Protein AF-A0A7S1RVT2-F1 (afdb_monomer_lite)

Radius of gyration: 52.18 Å; chains: 1; bounding box: 114×46×144 Å

Foldseek 3Di:
DVVVVVVVVVVVVVVVVVVVVVCCVVCVVVCCVPVVPPPPPVDPPPDPVSVVLVVVLVVLCVVCVVVVPPVSNVLSVVSVVLSVVCVVPVDDSVVVSVVSVVVVVVVVVVVVVVVVVVVVVCVVVVVVVVVVVVVVVVVVVVVVVVVVVVVVVVVVVVVVVVVVVVVVVVVVVVVVVVVVVVVVVVVVVVVVVVVVVVVVVVVVVD

Sequence (206 aa):
DFEAETKSRSEELKALATAKKVISENTAGAEKLAYGLNQVSLMQLSTGTDLANFEAVRYVRDLARKHGSKSLAQLAARMASVTRSGLRVGEDPFGKVKGLIADMIERLESEADADASHKGFCDKELAETNTKKDDKTAEIEKLATKIDQLSARSAQLKAEVAALQKALSELAKAQAEMDKMRQQEKADFTKAKADTEQGLEGVKMA

Organism: Alexandrium catenella (NCBI:txid2925)

Structure (mmCIF, N/CA/C/O backbone):
data_AF-A0A7S1RVT2-F1
#
_entry.id   AF-A0A7S1RVT2-F1
#
loop_
_atom_site.group_PDB
_atom_site.id
_atom_site.type_symbol
_atom_site.label_atom_id
_atom_site.label_alt_id
_atom_site.label_comp_id
_atom_site.label_asym_id
_atom_site.label_entity_id
_atom_site.label_seq_id
_atom_site.pdbx_PDB_ins_code
_atom_site.Cartn_x
_atom_site.Cartn_y
_atom_site.Cartn_z
_atom_site.occupancy
_atom_site.B_iso_or_equiv
_atom_site.auth_seq_id
_atom_site.auth_comp_id
_atom_site.auth_asym_id
_atom_site.auth_atom_id
_atom_site.pdbx_PDB_model_num
ATOM 1 N N . ASP A 1 1 ? 8.774 21.489 -2.306 1.00 59.34 1 ASP A N 1
ATOM 2 C CA . ASP A 1 1 ? 9.877 20.968 -3.143 1.00 59.34 1 ASP A CA 1
ATOM 3 C C . ASP A 1 1 ? 9.465 20.519 -4.542 1.00 59.34 1 ASP A C 1
ATOM 5 O O . ASP A 1 1 ? 10.013 21.062 -5.488 1.00 59.34 1 ASP A O 1
ATOM 9 N N . PHE A 1 2 ? 8.455 19.660 -4.736 1.00 62.34 2 PHE A N 1
ATOM 10 C CA . PHE A 1 2 ? 7.998 19.265 -6.089 1.00 62.34 2 PHE A CA 1
ATOM 11 C C . PHE A 1 2 ? 7.514 20.442 -6.964 1.00 62.34 2 PHE A C 1
ATOM 13 O O . PHE A 1 2 ? 7.800 20.516 -8.155 1.00 62.34 2 PHE A O 1
ATOM 20 N N . GLU A 1 3 ? 6.815 21.406 -6.368 1.00 68.94 3 GLU A N 1
ATOM 21 C CA . GLU A 1 3 ? 6.270 22.556 -7.099 1.00 68.94 3 GLU A CA 1
ATOM 22 C C . GLU A 1 3 ? 7.371 23.512 -7.603 1.00 68.94 3 GLU A C 1
ATOM 24 O O . GLU A 1 3 ? 7.299 24.014 -8.724 1.00 68.94 3 GLU A O 1
ATOM 29 N N . ALA A 1 4 ? 8.454 23.679 -6.836 1.00 70.06 4 ALA A N 1
ATOM 30 C CA . ALA A 1 4 ? 9.622 24.462 -7.247 1.00 70.06 4 ALA A CA 1
ATOM 31 C C . ALA A 1 4 ? 10.411 23.772 -8.379 1.00 70.06 4 ALA A C 1
ATOM 33 O O . ALA A 1 4 ? 10.780 24.424 -9.356 1.00 70.06 4 ALA A O 1
ATOM 34 N N . GLU A 1 5 ? 10.580 22.449 -8.299 1.00 68.31 5 GLU A N 1
ATOM 35 C CA . GLU A 1 5 ? 11.190 21.607 -9.342 1.00 68.31 5 GLU A CA 1
ATOM 36 C C . GLU A 1 5 ? 10.410 21.668 -10.668 1.00 68.31 5 GLU A C 1
ATOM 38 O O . GLU A 1 5 ? 10.985 21.887 -11.737 1.00 68.31 5 GLU A O 1
ATOM 43 N N . THR A 1 6 ? 9.076 21.560 -10.621 1.00 74.69 6 THR A N 1
ATOM 44 C CA . THR A 1 6 ? 8.242 21.650 -11.837 1.00 74.69 6 THR A CA 1
ATOM 45 C C . THR A 1 6 ? 8.310 23.027 -12.495 1.00 74.69 6 THR A C 1
ATOM 47 O O . THR A 1 6 ? 8.322 23.124 -13.726 1.00 74.69 6 THR A O 1
ATOM 50 N N . LYS A 1 7 ? 8.412 24.092 -11.691 1.00 79.94 7 LYS A N 1
ATOM 51 C CA . LYS A 1 7 ? 8.543 25.459 -12.188 1.00 79.94 7 LYS A CA 1
ATOM 52 C C . LYS A 1 7 ? 9.906 25.690 -12.842 1.00 79.94 7 LYS A C 1
ATOM 54 O O . LYS A 1 7 ? 9.927 26.139 -13.988 1.00 79.94 7 LYS A O 1
ATOM 59 N N . SER A 1 8 ? 10.997 25.282 -12.188 1.00 79.75 8 SER A N 1
ATOM 60 C CA . SER A 1 8 ? 12.359 25.349 -12.743 1.00 79.75 8 SER A CA 1
ATOM 61 C C . SER A 1 8 ? 12.454 24.611 -14.081 1.00 79.75 8 SER A C 1
ATOM 63 O O . SER A 1 8 ? 12.843 25.184 -15.097 1.00 79.75 8 SER A O 1
ATOM 65 N N . ARG A 1 9 ? 11.935 23.378 -14.146 1.00 79.50 9 ARG A N 1
ATOM 66 C CA . ARG A 1 9 ? 11.904 22.584 -15.383 1.00 79.50 9 ARG A CA 1
ATOM 67 C C . ARG A 1 9 ? 11.099 23.252 -16.502 1.00 79.50 9 ARG A C 1
ATOM 69 O O . ARG A 1 9 ? 11.462 23.156 -17.674 1.00 79.50 9 ARG A O 1
ATOM 76 N N . SER A 1 10 ? 10.000 23.931 -16.171 1.00 81.06 10 SER A N 1
ATOM 77 C CA . SER A 1 10 ? 9.199 24.660 -17.164 1.00 81.06 10 SER A CA 1
ATOM 78 C C . SER A 1 10 ? 9.933 25.880 -17.733 1.00 81.06 10 SER A C 1
ATOM 80 O O . SER A 1 10 ? 9.779 26.205 -18.912 1.00 81.06 10 SER A O 1
ATOM 82 N N . GLU A 1 11 ? 10.742 26.542 -16.908 1.00 86.19 11 GLU A N 1
ATOM 83 C CA . GLU A 1 11 ? 11.554 27.696 -17.288 1.00 86.19 11 GLU A CA 1
ATOM 84 C C . GLU A 1 11 ? 12.768 27.255 -18.122 1.00 86.19 11 GLU A C 1
ATOM 86 O O . GLU A 1 11 ? 13.033 27.845 -19.172 1.00 86.19 11 GLU A O 1
ATOM 91 N N . GLU A 1 12 ? 13.408 26.139 -17.765 1.00 82.94 12 GLU A N 1
ATOM 92 C CA . GLU A 1 12 ? 14.473 25.512 -18.559 1.00 82.94 12 GLU A CA 1
ATOM 93 C C . GLU A 1 12 ? 13.989 25.077 -19.947 1.00 82.94 12 GLU A C 1
ATOM 95 O O . GLU A 1 12 ? 14.636 25.362 -20.956 1.00 82.94 12 GLU A O 1
ATOM 100 N N . LEU A 1 13 ? 12.815 24.445 -20.041 1.00 83.19 13 LEU A N 1
ATOM 101 C CA . LEU A 1 13 ? 12.249 24.041 -21.331 1.00 83.19 13 LEU A CA 1
ATOM 102 C C . LEU A 1 13 ? 11.934 25.244 -22.229 1.00 83.19 13 LEU A C 1
ATOM 104 O O . LEU A 1 13 ? 12.119 25.165 -23.446 1.00 83.19 13 LEU A O 1
ATOM 108 N N . LYS A 1 14 ? 11.505 26.372 -21.650 1.00 87.00 14 LYS A N 1
ATOM 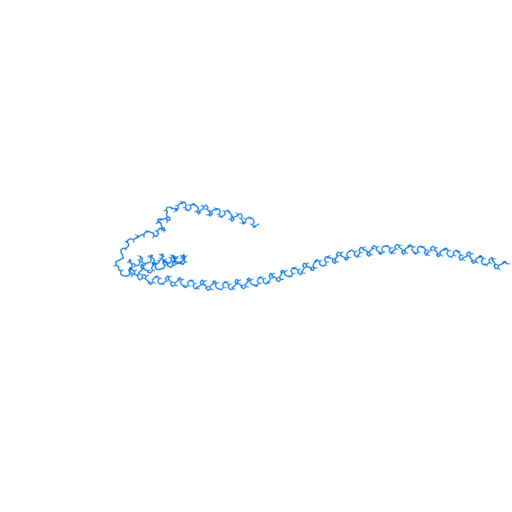109 C CA . LYS A 1 14 ? 11.302 27.623 -22.397 1.00 87.00 14 LYS A CA 1
ATOM 110 C C . LYS A 1 14 ? 12.624 28.200 -22.896 1.00 87.00 14 LYS A C 1
ATOM 112 O O . LYS A 1 14 ? 12.685 28.601 -24.056 1.00 87.00 14 LYS A O 1
ATOM 117 N N . ALA A 1 15 ? 13.667 28.197 -22.067 1.00 84.38 15 ALA A N 1
ATOM 118 C CA . ALA A 1 15 ? 15.002 28.656 -22.452 1.00 84.38 15 ALA A CA 1
ATOM 119 C C . ALA A 1 15 ? 15.622 27.784 -23.561 1.00 84.38 15 ALA A C 1
ATOM 121 O O . ALA A 1 15 ? 16.214 28.294 -24.512 1.00 84.38 15 ALA A O 1
ATOM 122 N N . LEU A 1 16 ? 15.430 26.465 -23.499 1.00 80.06 16 LEU A N 1
ATOM 123 C CA . LEU A 1 16 ? 15.859 25.546 -24.555 1.00 80.06 16 LEU A CA 1
ATOM 124 C C . LEU A 1 16 ? 15.065 25.749 -25.851 1.00 80.06 16 LEU A C 1
ATOM 126 O O . LEU A 1 16 ? 15.633 25.672 -26.942 1.00 80.06 16 LEU A O 1
ATOM 130 N N . ALA A 1 17 ? 13.765 26.043 -25.757 1.00 84.38 17 ALA A N 1
ATOM 131 C CA . ALA A 1 17 ? 12.935 26.335 -26.922 1.00 84.38 17 ALA A CA 1
ATOM 132 C C . ALA A 1 17 ? 13.355 27.639 -27.620 1.00 84.38 17 ALA A C 1
ATOM 134 O O . ALA A 1 17 ? 13.443 27.669 -28.850 1.00 84.38 17 ALA A O 1
ATOM 135 N N . THR A 1 18 ? 13.665 28.698 -26.864 1.00 84.38 18 THR A N 1
ATOM 136 C CA . THR A 1 18 ? 14.187 29.950 -27.432 1.00 84.38 18 THR A CA 1
ATOM 137 C C . THR A 1 18 ? 15.583 29.766 -28.009 1.00 84.38 18 THR A C 1
ATOM 139 O O . THR A 1 18 ? 15.816 30.210 -29.130 1.00 84.38 18 THR A O 1
ATOM 142 N N . ALA A 1 19 ? 16.481 29.042 -27.337 1.00 78.75 19 ALA A N 1
ATOM 143 C CA . ALA A 1 19 ? 17.801 28.722 -27.881 1.00 78.75 19 ALA A CA 1
ATOM 144 C C . ALA A 1 19 ? 17.704 27.928 -29.194 1.00 78.75 19 ALA A C 1
ATOM 146 O O . ALA A 1 19 ? 18.365 28.265 -30.175 1.00 78.75 19 ALA A O 1
ATOM 147 N N . LYS A 1 20 ? 16.821 26.922 -29.262 1.00 73.12 20 LYS A N 1
ATOM 148 C CA . LYS A 1 20 ? 16.568 26.150 -30.487 1.00 73.12 20 LYS A CA 1
ATOM 149 C C . LYS A 1 20 ? 16.009 27.023 -31.608 1.00 73.12 20 LYS A C 1
ATOM 151 O O . LYS A 1 20 ? 16.422 26.863 -32.753 1.00 73.12 20 LYS A O 1
ATOM 156 N N . LYS A 1 21 ? 15.095 27.944 -31.290 1.00 81.62 21 LYS A N 1
ATOM 157 C CA . LYS A 1 21 ? 14.532 28.893 -32.257 1.00 81.62 21 LYS A CA 1
ATOM 158 C C . LYS A 1 21 ? 15.608 29.836 -32.800 1.00 81.62 21 LYS A C 1
ATOM 160 O O . LYS A 1 21 ? 15.749 29.936 -34.010 1.00 81.62 21 LYS A O 1
ATOM 165 N N . VAL A 1 22 ? 16.415 30.435 -31.924 1.00 79.12 22 VAL A N 1
ATOM 166 C CA . VAL A 1 22 ? 17.519 31.330 -32.305 1.00 79.12 22 VAL A CA 1
ATOM 167 C C . VAL A 1 22 ? 18.561 30.594 -33.143 1.00 79.12 22 VAL A C 1
ATOM 169 O O . VAL A 1 22 ? 19.016 31.133 -34.148 1.00 79.12 22 VAL A O 1
ATOM 172 N N . ILE A 1 23 ? 18.922 29.360 -32.782 1.00 71.94 23 ILE A N 1
ATOM 173 C CA . ILE A 1 23 ? 19.833 28.546 -33.594 1.00 71.94 23 ILE A CA 1
ATOM 174 C C . ILE A 1 23 ? 19.196 28.271 -34.956 1.00 71.94 23 ILE A C 1
ATOM 176 O O . ILE A 1 23 ? 19.811 28.589 -35.961 1.00 71.94 23 ILE A O 1
ATOM 180 N N . SER A 1 24 ? 17.953 27.786 -35.005 1.00 71.19 24 SER A N 1
ATOM 181 C CA . SER A 1 24 ? 17.262 27.470 -36.261 1.00 71.19 24 SER A CA 1
ATOM 182 C C . SER A 1 24 ? 17.090 28.682 -37.182 1.00 71.19 24 SER A C 1
ATOM 184 O O . SER A 1 24 ? 17.217 28.535 -38.393 1.00 71.19 24 SER A O 1
ATOM 186 N N . GLU A 1 25 ? 16.800 29.866 -36.642 1.00 74.94 25 GLU A N 1
ATOM 187 C CA . GLU A 1 25 ? 16.656 31.105 -37.418 1.00 74.94 25 GLU A CA 1
ATOM 188 C C . GLU A 1 25 ? 18.012 31.600 -37.944 1.00 74.94 25 GLU A C 1
ATOM 190 O O . GLU A 1 25 ? 18.095 32.048 -39.086 1.00 74.94 25 GLU A O 1
ATOM 195 N N . ASN A 1 26 ? 19.090 31.440 -37.168 1.00 69.25 26 ASN A N 1
ATOM 196 C CA . ASN A 1 26 ? 20.443 31.819 -37.585 1.00 69.25 26 ASN A CA 1
ATOM 197 C C . ASN A 1 26 ? 21.142 30.765 -38.469 1.00 69.25 26 ASN A C 1
ATOM 199 O O . ASN A 1 26 ? 22.077 31.104 -39.193 1.00 69.25 26 ASN A O 1
ATOM 203 N N . THR A 1 27 ? 20.706 29.499 -38.457 1.00 62.75 27 THR A N 1
ATOM 204 C CA . THR A 1 27 ? 21.302 28.405 -39.251 1.00 62.75 27 THR A CA 1
ATOM 205 C C . THR A 1 27 ? 20.468 27.969 -40.457 1.00 62.75 27 THR A C 1
ATOM 207 O O . THR A 1 27 ? 20.961 27.169 -41.255 1.00 62.75 27 THR A O 1
ATOM 210 N N . ALA A 1 28 ? 19.264 28.518 -40.673 1.00 55.44 28 ALA A N 1
ATOM 211 C CA . ALA A 1 28 ? 18.372 28.151 -41.784 1.00 55.44 28 ALA A CA 1
ATOM 212 C C . ALA A 1 28 ? 19.006 28.294 -43.187 1.00 55.44 28 ALA A C 1
ATOM 214 O O . ALA A 1 28 ? 18.626 27.583 -44.119 1.00 55.44 28 ALA A O 1
ATOM 215 N N . GLY A 1 29 ? 20.003 29.172 -43.349 1.00 55.19 29 GL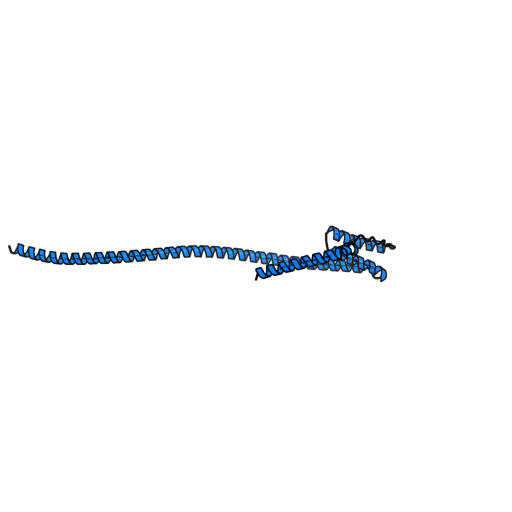Y A N 1
ATOM 216 C CA . GLY A 1 29 ? 20.801 29.279 -44.578 1.00 55.19 29 GLY A CA 1
ATOM 217 C C . GLY A 1 29 ? 22.001 28.322 -44.638 1.00 55.19 29 GLY A C 1
ATOM 218 O O . GLY A 1 29 ? 22.404 27.895 -45.719 1.00 55.19 29 GLY A O 1
ATOM 219 N N . ALA A 1 30 ? 22.553 27.947 -43.483 1.00 50.94 30 ALA A N 1
ATOM 220 C CA . ALA A 1 30 ? 23.752 27.120 -43.367 1.00 50.94 30 ALA A CA 1
ATOM 221 C C . ALA A 1 30 ? 23.448 25.616 -43.415 1.00 50.94 30 ALA A C 1
ATOM 223 O O . ALA A 1 30 ? 24.270 24.857 -43.917 1.00 50.94 30 ALA A O 1
ATOM 224 N N . GLU A 1 31 ? 22.271 25.161 -42.973 1.00 50.62 31 GLU A N 1
ATOM 225 C CA . GLU A 1 31 ? 21.920 23.733 -43.019 1.00 50.62 31 GLU A CA 1
ATOM 226 C C . GLU A 1 31 ? 21.847 23.190 -44.453 1.00 50.62 31 GLU A C 1
ATOM 228 O O . GLU A 1 31 ? 22.361 22.108 -44.730 1.00 50.62 31 GLU A O 1
ATOM 233 N N . LYS A 1 32 ? 21.303 23.959 -45.405 1.00 48.81 32 LYS A N 1
ATOM 234 C CA . LYS A 1 32 ? 21.260 23.550 -46.821 1.00 48.81 32 LYS A CA 1
ATOM 235 C C . LYS A 1 32 ? 22.635 23.523 -47.493 1.00 48.81 32 LYS A C 1
ATOM 237 O O . LYS A 1 32 ? 22.828 22.726 -48.406 1.00 48.81 32 LYS A O 1
ATOM 242 N N . LEU A 1 33 ? 23.575 24.360 -47.053 1.00 47.44 33 LEU A N 1
ATOM 243 C CA . LEU A 1 33 ? 24.929 24.438 -47.616 1.00 47.44 33 LEU A CA 1
ATOM 244 C C . LEU A 1 33 ? 25.917 23.477 -46.934 1.00 47.44 33 LEU A C 1
ATOM 246 O O . LEU A 1 33 ? 26.780 22.928 -47.611 1.00 47.44 33 LEU A O 1
ATOM 250 N N . ALA A 1 34 ? 25.776 23.240 -45.627 1.00 49.06 34 ALA A N 1
ATOM 251 C CA . ALA A 1 34 ? 26.665 22.379 -44.842 1.00 49.06 34 ALA A CA 1
ATOM 252 C C . ALA A 1 34 ? 26.188 20.916 -44.764 1.00 49.06 34 ALA A C 1
ATOM 254 O O . ALA A 1 34 ? 27.016 20.009 -44.758 1.00 49.06 34 ALA A O 1
ATOM 255 N N . TYR A 1 35 ? 24.870 20.671 -44.745 1.00 47.12 35 TYR A N 1
ATOM 256 C CA . TYR A 1 35 ? 24.271 19.324 -44.688 1.00 47.12 35 TYR A CA 1
ATOM 257 C C . TYR A 1 35 ? 23.571 18.907 -45.987 1.00 47.12 35 TYR A C 1
ATOM 259 O O . TYR A 1 35 ? 23.078 17.781 -46.101 1.00 47.12 35 TYR A O 1
ATOM 267 N N . GLY A 1 36 ? 23.572 19.778 -47.000 1.00 42.09 36 GLY A N 1
ATOM 268 C CA . GLY A 1 36 ? 23.188 19.437 -48.362 1.00 42.09 36 GLY A CA 1
ATOM 269 C C . GLY A 1 36 ? 24.164 18.432 -48.968 1.00 42.09 36 GLY A C 1
ATOM 270 O O . GLY A 1 36 ? 25.084 18.794 -49.692 1.00 42.09 36 GLY A O 1
ATOM 271 N N . LEU A 1 37 ? 23.900 17.144 -48.747 1.00 50.47 37 LEU A N 1
ATOM 272 C CA . LEU A 1 37 ? 24.518 15.984 -49.412 1.00 50.47 37 LEU A CA 1
ATOM 273 C C . LEU A 1 37 ? 24.359 15.975 -50.955 1.00 50.47 37 LEU A C 1
ATOM 275 O O . LEU A 1 37 ? 24.673 14.974 -51.591 1.00 50.47 37 LEU A O 1
ATOM 279 N N . ASN A 1 38 ? 23.885 17.076 -51.549 1.00 45.38 38 ASN A N 1
ATOM 280 C CA . ASN A 1 38 ? 23.756 17.309 -52.986 1.00 45.38 38 ASN A CA 1
ATOM 281 C C . ASN A 1 38 ? 24.937 18.088 -53.591 1.00 45.38 38 ASN A C 1
ATOM 283 O O . ASN A 1 38 ? 24.875 18.449 -54.765 1.00 45.38 38 ASN A O 1
ATOM 287 N N . GLN A 1 39 ? 26.032 18.309 -52.851 1.00 45.47 39 GLN A N 1
ATOM 288 C CA . GLN A 1 39 ? 27.324 18.529 -53.504 1.00 45.47 39 GLN A CA 1
ATOM 289 C C . GLN A 1 39 ? 27.717 17.243 -54.242 1.00 45.47 39 GLN A C 1
ATOM 291 O O . GLN A 1 39 ? 28.414 16.374 -53.719 1.00 45.47 39 GLN A O 1
ATOM 296 N N . VAL A 1 40 ? 27.264 17.128 -55.486 1.00 44.97 40 VAL A N 1
ATOM 297 C CA . VAL A 1 40 ? 27.940 16.342 -56.513 1.00 44.97 40 VAL A CA 1
ATOM 298 C C . VAL A 1 40 ? 29.310 16.981 -56.729 1.00 44.97 40 VAL A C 1
ATOM 300 O O . VAL A 1 40 ? 29.518 17.776 -57.640 1.00 44.97 40 VAL A O 1
ATOM 303 N N . SER A 1 41 ? 30.263 16.666 -55.848 1.00 50.66 41 SER A N 1
ATOM 304 C CA . SER A 1 41 ? 31.670 16.774 -56.205 1.00 50.66 41 SER A CA 1
ATOM 305 C C . SER A 1 41 ? 31.862 15.879 -57.420 1.00 50.66 41 SER A C 1
ATOM 307 O O . SER A 1 41 ? 31.749 14.657 -57.318 1.00 50.66 41 SER A O 1
ATOM 309 N N . LEU A 1 42 ? 32.128 16.497 -58.568 1.00 47.06 42 LEU A N 1
ATOM 310 C CA . LEU A 1 42 ? 32.591 15.826 -59.774 1.00 47.06 42 LEU A CA 1
ATOM 311 C C . LEU A 1 42 ? 34.025 15.328 -59.507 1.00 47.06 42 LEU A C 1
ATOM 313 O O . LEU A 1 42 ? 35.011 15.912 -59.944 1.00 47.06 42 LEU A O 1
ATOM 317 N N . MET A 1 43 ? 34.148 14.312 -58.655 1.00 54.53 43 MET A N 1
ATOM 318 C CA . MET A 1 43 ? 35.419 13.725 -58.257 1.00 54.53 43 MET A CA 1
ATOM 319 C C . MET A 1 43 ? 35.851 12.797 -59.389 1.00 54.53 43 MET A C 1
ATOM 321 O O . MET A 1 43 ? 35.209 11.779 -59.637 1.00 54.53 43 MET A O 1
ATOM 325 N N . GLN A 1 44 ? 36.892 13.188 -60.125 1.00 53.56 44 GLN A N 1
ATOM 326 C CA . GLN A 1 44 ? 37.505 12.345 -61.149 1.00 53.56 44 GLN A CA 1
ATOM 327 C C . GLN A 1 44 ? 38.091 11.101 -60.466 1.00 53.56 44 GLN A C 1
ATOM 329 O O . GLN A 1 44 ? 39.187 11.149 -59.917 1.00 53.56 44 GLN A O 1
ATOM 334 N N . LEU A 1 45 ? 37.330 10.005 -60.456 1.00 57.22 45 LEU A N 1
ATOM 335 C CA . LEU A 1 45 ? 37.799 8.684 -60.043 1.00 57.22 45 LEU A CA 1
ATOM 336 C C . LEU A 1 45 ? 38.722 8.153 -61.140 1.00 57.22 45 LEU A C 1
ATOM 338 O O . LEU A 1 45 ? 38.253 7.736 -62.197 1.00 57.22 45 LEU A O 1
ATOM 342 N N . SER A 1 46 ? 40.030 8.233 -60.922 1.00 58.44 46 SER A N 1
ATOM 343 C CA . SER A 1 46 ? 41.035 7.865 -61.922 1.00 58.44 46 SER A CA 1
ATOM 344 C C . SER A 1 46 ? 41.595 6.453 -61.727 1.00 58.44 46 SER A C 1
ATOM 346 O O . SER A 1 46 ? 42.224 5.933 -62.646 1.00 58.44 46 SER A O 1
ATOM 348 N N . THR A 1 47 ? 41.350 5.801 -60.580 1.00 66.69 47 THR A N 1
ATOM 349 C CA . THR A 1 47 ? 41.896 4.468 -60.267 1.00 66.69 47 THR A CA 1
ATOM 350 C C . THR A 1 47 ? 40.836 3.474 -59.766 1.00 66.69 47 THR A C 1
ATOM 352 O O . THR A 1 47 ? 39.837 3.853 -59.155 1.00 66.69 47 THR A O 1
ATOM 355 N N . GLY A 1 48 ? 41.055 2.169 -59.989 1.00 67.19 48 GLY A N 1
ATOM 356 C CA . GLY A 1 48 ? 40.151 1.107 -59.511 1.00 67.19 48 GLY A CA 1
ATOM 357 C C . GLY A 1 48 ? 40.045 1.029 -57.980 1.00 67.19 48 GLY A C 1
ATOM 358 O O . GLY A 1 48 ? 39.001 0.668 -57.442 1.00 67.19 48 GLY A O 1
ATOM 359 N N . THR A 1 49 ? 41.094 1.446 -57.269 1.00 67.25 49 THR A N 1
ATOM 360 C CA . THR A 1 49 ? 41.105 1.585 -55.807 1.00 67.25 49 THR A CA 1
ATOM 361 C C . THR A 1 49 ? 40.204 2.720 -55.319 1.00 67.25 49 THR A C 1
ATOM 363 O O . THR A 1 49 ? 39.557 2.578 -54.282 1.00 67.25 49 THR A O 1
ATOM 366 N N . ASP A 1 50 ? 40.087 3.818 -56.072 1.00 66.94 50 ASP A N 1
ATOM 367 C CA . ASP A 1 50 ? 39.179 4.920 -55.724 1.00 66.94 50 ASP A CA 1
ATOM 368 C C . ASP A 1 50 ? 37.712 4.500 -55.843 1.00 66.94 50 ASP A C 1
ATOM 370 O O . ASP A 1 50 ? 36.884 4.884 -55.012 1.00 66.94 50 ASP A O 1
ATOM 374 N N . LEU A 1 51 ? 37.397 3.671 -56.844 1.00 72.44 51 LEU A N 1
ATOM 375 C CA . LEU A 1 51 ? 36.046 3.160 -57.067 1.00 72.44 51 LEU A CA 1
ATOM 376 C C . LEU A 1 51 ? 35.603 2.238 -55.921 1.00 72.44 51 LEU A C 1
ATOM 378 O O . LEU A 1 51 ? 34.540 2.454 -55.341 1.00 72.44 51 LEU A O 1
ATOM 382 N N . ALA A 1 52 ? 36.464 1.302 -55.508 1.00 74.50 52 ALA A N 1
ATOM 383 C CA . ALA A 1 52 ? 36.194 0.406 -54.380 1.00 74.50 52 ALA A CA 1
ATOM 384 C C . ALA A 1 52 ? 36.022 1.162 -53.045 1.00 74.50 52 ALA A C 1
ATOM 386 O O . ALA A 1 52 ? 35.139 0.843 -52.244 1.00 74.50 52 ALA A O 1
ATOM 387 N N . ASN A 1 53 ? 36.825 2.209 -52.812 1.00 72.38 53 ASN A N 1
ATOM 388 C CA . ASN A 1 53 ? 36.699 3.080 -51.637 1.00 72.38 53 ASN A CA 1
ATOM 389 C C . ASN A 1 53 ? 35.355 3.825 -51.611 1.00 72.38 53 ASN A C 1
ATOM 391 O O . ASN A 1 53 ? 34.713 3.947 -50.562 1.00 72.38 53 ASN A O 1
ATOM 395 N N . PHE A 1 54 ? 34.922 4.335 -52.763 1.00 77.38 54 PHE A N 1
ATOM 396 C CA . PHE A 1 54 ? 33.653 5.041 -52.892 1.00 77.38 54 PHE A CA 1
ATOM 397 C C . PHE A 1 54 ? 32.455 4.105 -52.689 1.00 77.38 54 PHE A C 1
ATOM 399 O O . PHE A 1 54 ? 31.510 4.463 -51.979 1.00 77.38 54 PHE A O 1
ATOM 406 N N . GLU A 1 55 ? 32.510 2.897 -53.250 1.00 82.00 55 GLU A N 1
ATOM 407 C CA . GLU A 1 55 ? 31.478 1.869 -53.089 1.00 82.00 55 GLU A CA 1
ATOM 408 C C . GLU A 1 55 ? 31.319 1.437 -51.627 1.00 82.00 55 GLU A C 1
ATOM 410 O O . GLU A 1 55 ? 30.193 1.395 -51.129 1.00 82.00 55 GLU A O 1
ATOM 415 N N . ALA A 1 56 ? 32.419 1.224 -50.896 1.00 81.44 56 ALA A N 1
ATOM 416 C CA . ALA A 1 56 ? 32.378 0.867 -49.476 1.00 81.44 56 ALA A CA 1
ATOM 417 C C . ALA A 1 56 ? 31.729 1.966 -48.612 1.00 81.44 56 ALA A C 1
ATOM 419 O O . ALA A 1 56 ? 30.850 1.694 -47.790 1.00 81.44 56 ALA A O 1
ATOM 420 N N . VAL A 1 57 ? 32.104 3.232 -48.823 1.00 83.44 57 VAL A N 1
ATOM 421 C CA . VAL A 1 57 ? 31.502 4.378 -48.116 1.00 83.44 57 VAL A CA 1
ATOM 422 C C . VAL A 1 57 ? 30.020 4.531 -48.468 1.00 83.44 57 VAL A C 1
ATOM 424 O O . VAL A 1 57 ? 29.203 4.844 -47.596 1.00 83.44 57 VAL A O 1
ATOM 427 N N . ARG A 1 58 ? 29.657 4.322 -49.739 1.00 86.19 58 ARG A N 1
ATOM 428 C CA . ARG A 1 58 ? 28.267 4.383 -50.200 1.00 86.19 58 ARG A CA 1
ATOM 429 C C . ARG A 1 58 ? 27.427 3.279 -49.568 1.00 86.19 58 ARG A C 1
ATOM 431 O O . ARG A 1 58 ? 26.343 3.574 -49.081 1.00 86.19 58 ARG A O 1
ATOM 438 N N . TYR A 1 59 ? 27.948 2.060 -49.502 1.00 86.56 59 TYR A N 1
ATOM 439 C CA . TYR A 1 59 ? 27.267 0.926 -48.887 1.00 86.56 59 TYR A CA 1
ATOM 440 C C . TYR A 1 59 ? 26.935 1.186 -47.411 1.00 86.56 59 TYR A C 1
ATOM 442 O O . TYR A 1 59 ? 25.782 1.054 -47.003 1.00 86.56 59 TYR A O 1
ATOM 450 N N . VAL A 1 60 ? 27.905 1.664 -46.621 1.00 85.31 60 VAL A N 1
ATOM 451 C CA . VAL A 1 60 ? 27.679 1.997 -45.200 1.00 85.31 60 VAL A CA 1
ATOM 452 C C . VAL A 1 60 ? 26.715 3.178 -45.044 1.00 85.31 60 VAL A C 1
ATOM 454 O O . VAL A 1 60 ? 25.871 3.180 -44.148 1.00 85.31 60 VAL A O 1
ATOM 457 N N . ARG A 1 61 ? 26.769 4.169 -45.941 1.00 86.62 61 ARG A N 1
ATOM 458 C CA . ARG A 1 61 ? 25.822 5.295 -45.949 1.00 86.62 61 ARG A CA 1
ATOM 459 C C . ARG A 1 61 ? 24.396 4.857 -46.288 1.00 86.62 61 ARG A C 1
ATOM 461 O O . ARG A 1 61 ? 23.449 5.354 -45.679 1.00 86.62 61 ARG A O 1
ATOM 468 N N . ASP A 1 62 ? 24.237 3.940 -47.233 1.00 88.62 62 ASP A N 1
ATOM 469 C CA . ASP A 1 62 ? 22.937 3.390 -47.610 1.00 88.62 62 ASP A CA 1
ATOM 470 C C . ASP A 1 62 ? 22.374 2.507 -46.490 1.00 88.62 62 ASP A C 1
ATOM 472 O O . ASP A 1 62 ? 21.184 2.596 -46.190 1.00 88.62 62 ASP A O 1
ATOM 476 N N . LEU A 1 63 ? 23.218 1.744 -45.787 1.00 87.00 63 LEU A N 1
ATOM 477 C CA . LEU A 1 63 ? 22.832 1.030 -44.565 1.00 87.00 63 LEU A CA 1
ATOM 478 C C . LEU A 1 63 ? 22.395 1.987 -43.452 1.00 87.00 63 LEU A C 1
ATOM 480 O O . LEU A 1 63 ? 21.347 1.776 -42.843 1.00 87.00 63 LEU A O 1
ATOM 484 N N . ALA A 1 64 ? 23.134 3.075 -43.223 1.00 88.81 64 ALA A N 1
ATOM 485 C CA . ALA A 1 64 ? 22.757 4.094 -42.246 1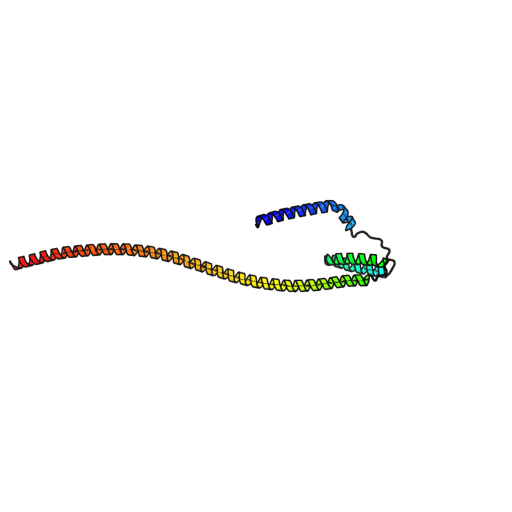.00 88.81 64 ALA A CA 1
ATOM 486 C C . ALA A 1 64 ? 21.379 4.703 -42.552 1.00 88.81 64 ALA A C 1
ATOM 488 O O . ALA A 1 64 ? 20.588 4.925 -41.639 1.00 88.81 64 ALA A O 1
ATOM 489 N N . ARG A 1 65 ? 21.071 4.936 -43.837 1.00 88.25 65 ARG A N 1
ATOM 490 C CA . ARG A 1 65 ? 19.765 5.441 -44.289 1.00 88.25 65 ARG A CA 1
ATOM 491 C C . ARG A 1 65 ? 18.655 4.404 -44.141 1.00 88.25 65 ARG A C 1
ATOM 493 O O . ARG A 1 65 ? 17.592 4.751 -43.642 1.00 88.25 65 ARG A O 1
ATOM 500 N N . LYS A 1 66 ? 18.897 3.150 -44.535 1.00 90.44 66 LYS A N 1
ATOM 501 C CA . LYS A 1 66 ? 17.915 2.055 -44.425 1.00 90.44 66 LYS A CA 1
ATOM 502 C C . LYS A 1 66 ? 17.545 1.751 -42.974 1.00 90.44 66 LYS A C 1
ATOM 504 O O . LYS A 1 66 ? 16.376 1.542 -42.684 1.00 90.44 66 LYS A O 1
ATOM 509 N N . HIS A 1 67 ? 18.528 1.755 -42.076 1.00 86.19 67 HIS A N 1
ATOM 510 C CA . HIS A 1 67 ? 18.327 1.455 -40.656 1.00 86.19 67 HIS A CA 1
ATOM 511 C C . HIS A 1 67 ? 18.112 2.704 -39.784 1.00 86.19 67 HIS A C 1
ATOM 513 O O . HIS A 1 67 ? 17.948 2.576 -38.576 1.00 86.19 67 HIS A O 1
ATOM 519 N N . GLY A 1 68 ? 18.145 3.914 -40.358 1.00 86.19 68 GLY A N 1
ATOM 520 C CA . GLY A 1 68 ? 18.010 5.171 -39.609 1.00 86.19 68 GLY A CA 1
ATOM 521 C C . GLY A 1 68 ? 19.091 5.391 -38.538 1.00 86.19 68 GLY A C 1
ATOM 522 O O . GLY A 1 68 ? 18.883 6.143 -37.586 1.00 86.19 68 GLY A O 1
ATOM 523 N N . SER A 1 69 ? 20.242 4.726 -38.659 1.00 85.94 69 SER A N 1
ATOM 524 C CA . SER A 1 69 ? 21.270 4.698 -37.619 1.00 85.94 69 SER A CA 1
ATOM 525 C C . SER A 1 69 ? 22.206 5.905 -37.715 1.00 85.94 69 SER A C 1
ATOM 527 O O . SER A 1 69 ? 22.960 6.072 -38.679 1.00 85.94 69 SER A O 1
ATOM 529 N N . LYS A 1 70 ? 22.189 6.743 -36.671 1.00 86.94 70 LYS A N 1
ATOM 530 C CA . LYS A 1 70 ? 23.068 7.918 -36.548 1.00 86.94 70 LYS A CA 1
ATOM 531 C C . LYS A 1 70 ? 24.538 7.522 -36.376 1.00 86.94 70 LYS A C 1
ATOM 533 O O . LYS A 1 70 ? 25.408 8.213 -36.900 1.00 86.94 70 LYS A O 1
ATOM 538 N N . SER A 1 71 ? 24.812 6.409 -35.695 1.00 83.50 71 SER A N 1
ATOM 539 C CA . SER A 1 71 ? 26.171 5.889 -35.499 1.00 83.50 71 SER A CA 1
ATOM 540 C C . SER A 1 71 ? 26.777 5.382 -36.811 1.00 83.50 71 SER A C 1
ATOM 542 O O . SER A 1 71 ? 27.903 5.750 -37.138 1.00 83.50 71 SER A O 1
ATOM 544 N N . LEU A 1 72 ? 26.008 4.656 -37.634 1.00 84.31 72 LEU A N 1
ATOM 545 C CA . LEU A 1 72 ? 26.442 4.247 -38.979 1.00 84.31 72 LEU A CA 1
ATOM 546 C C . LEU A 1 72 ? 26.625 5.448 -39.919 1.00 84.31 72 LEU A C 1
ATOM 548 O O . LEU A 1 72 ? 27.545 5.460 -40.736 1.00 84.31 72 LEU A O 1
ATOM 552 N N . ALA A 1 73 ? 25.795 6.488 -39.793 1.00 85.62 73 ALA A N 1
ATOM 553 C CA . ALA A 1 73 ? 25.954 7.715 -40.575 1.00 85.62 73 ALA A CA 1
ATOM 554 C C . ALA A 1 73 ? 27.251 8.463 -40.214 1.00 85.62 73 ALA A C 1
ATOM 556 O O . ALA A 1 73 ? 27.966 8.934 -41.101 1.00 85.62 73 ALA A O 1
ATOM 557 N N . GLN A 1 74 ? 27.581 8.534 -38.921 1.00 86.00 74 GLN A N 1
ATOM 558 C CA . GLN A 1 74 ? 28.843 9.095 -38.433 1.00 86.00 74 GLN A CA 1
ATOM 559 C C . GLN A 1 74 ? 30.048 8.255 -38.873 1.00 86.00 74 GLN A C 1
ATOM 561 O O . GLN A 1 74 ? 31.055 8.819 -39.301 1.00 86.00 74 GLN A O 1
ATOM 566 N N . LEU A 1 75 ? 29.937 6.923 -38.847 1.00 84.50 75 LEU A N 1
ATOM 567 C CA . LEU A 1 75 ? 30.968 6.021 -39.359 1.00 84.50 75 LEU A CA 1
ATOM 568 C C . LEU A 1 75 ? 31.205 6.246 -40.857 1.00 84.50 75 LEU A C 1
ATOM 570 O O . LEU A 1 75 ? 32.342 6.458 -41.266 1.00 84.50 75 LEU A O 1
ATOM 574 N N . ALA A 1 76 ? 30.146 6.314 -41.669 1.00 84.62 76 ALA A N 1
ATOM 575 C CA . ALA A 1 76 ? 30.257 6.599 -43.100 1.00 84.62 76 ALA A CA 1
ATOM 576 C C . ALA A 1 76 ? 30.917 7.963 -43.382 1.00 84.62 76 ALA A C 1
ATOM 578 O O . ALA A 1 76 ? 31.644 8.111 -44.367 1.00 84.62 76 ALA A O 1
ATOM 579 N N . ALA A 1 77 ? 30.686 8.969 -42.532 1.00 84.81 77 ALA A N 1
ATOM 580 C CA . ALA A 1 77 ? 31.348 10.271 -42.631 1.00 84.81 77 ALA A CA 1
ATOM 581 C C . ALA A 1 77 ? 32.849 10.192 -42.290 1.00 84.81 77 ALA A C 1
ATOM 583 O O . ALA A 1 77 ? 33.661 10.778 -43.008 1.00 84.81 77 ALA A O 1
ATOM 584 N N . ARG A 1 78 ? 33.223 9.425 -41.256 1.00 82.88 78 ARG A N 1
ATOM 585 C CA . ARG A 1 78 ? 34.625 9.164 -40.876 1.00 82.88 78 ARG A CA 1
ATOM 586 C C . ARG A 1 78 ? 35.363 8.330 -41.925 1.00 82.88 78 ARG A C 1
ATOM 588 O O . ARG A 1 78 ? 36.485 8.655 -42.289 1.00 82.88 78 ARG A O 1
ATOM 595 N N . MET A 1 79 ? 34.722 7.311 -42.491 1.00 79.69 79 MET A N 1
ATOM 596 C CA . MET A 1 79 ? 35.291 6.533 -43.596 1.00 79.69 79 MET A CA 1
ATOM 597 C C . MET A 1 79 ? 35.549 7.424 -44.817 1.00 79.69 79 MET A C 1
ATOM 599 O O . MET A 1 79 ? 36.616 7.356 -45.414 1.00 79.69 79 MET A O 1
ATOM 603 N N . ALA A 1 80 ? 34.607 8.314 -45.151 1.00 79.88 80 ALA A N 1
ATOM 604 C CA . ALA A 1 80 ? 34.751 9.250 -46.264 1.00 79.88 80 ALA A CA 1
ATOM 605 C C . ALA A 1 80 ? 35.857 10.300 -46.054 1.00 79.88 80 ALA A C 1
ATOM 607 O O . ALA A 1 80 ? 36.359 10.856 -47.033 1.00 79.88 80 ALA A O 1
ATOM 608 N N . SER A 1 81 ? 36.198 10.655 -44.811 1.00 80.25 81 SER A N 1
ATOM 609 C CA . SER A 1 81 ? 37.321 11.561 -44.534 1.00 80.25 81 SER A CA 1
ATOM 610 C C . SER A 1 81 ? 38.659 10.825 -44.602 1.00 80.25 81 SER A C 1
ATOM 612 O O . SER A 1 81 ? 39.596 11.338 -45.206 1.00 80.25 81 SER A O 1
ATOM 614 N N . VAL A 1 82 ? 38.730 9.600 -44.074 1.00 76.38 82 VAL A N 1
ATOM 615 C CA . VAL A 1 82 ? 39.939 8.762 -44.109 1.00 76.38 82 VAL A CA 1
ATOM 616 C C . VAL A 1 82 ? 40.317 8.372 -45.538 1.00 76.38 82 VAL A C 1
ATOM 618 O O . VAL A 1 82 ? 41.484 8.488 -45.898 1.00 76.38 82 VAL A O 1
ATOM 621 N N . THR A 1 83 ? 39.357 7.996 -46.387 1.00 73.44 83 THR A N 1
ATOM 622 C CA . THR A 1 83 ? 39.639 7.655 -47.793 1.00 73.44 83 THR A CA 1
ATOM 623 C C . THR A 1 83 ? 40.120 8.860 -48.601 1.00 73.44 83 THR A C 1
ATOM 625 O O . THR A 1 83 ? 41.045 8.730 -49.396 1.00 73.44 83 THR A O 1
ATOM 628 N N . ARG A 1 84 ? 39.574 10.059 -48.352 1.00 71.38 84 ARG A N 1
ATOM 629 C CA . ARG A 1 84 ? 40.032 11.303 -49.002 1.00 71.38 84 ARG A CA 1
ATOM 630 C C . ARG A 1 84 ? 41.426 11.748 -48.557 1.00 71.38 84 ARG A C 1
ATOM 632 O O . ARG A 1 84 ? 42.165 12.300 -49.368 1.00 71.38 84 ARG A O 1
ATOM 639 N N . SER A 1 85 ? 41.785 11.515 -47.298 1.00 67.19 85 SER A N 1
ATOM 640 C CA . SER A 1 85 ? 43.103 11.868 -46.757 1.00 67.19 85 SER A CA 1
ATOM 641 C C . SER A 1 85 ? 44.179 10.823 -47.073 1.00 67.19 85 SER A C 1
ATOM 643 O O . SER A 1 85 ? 45.324 11.193 -47.320 1.00 67.19 85 SER A O 1
ATOM 645 N N . GLY A 1 86 ? 43.823 9.534 -47.124 1.00 62.28 86 GLY A N 1
ATOM 646 C CA . GLY A 1 86 ? 44.747 8.426 -47.401 1.00 62.28 86 GLY A CA 1
ATOM 647 C C . GLY A 1 86 ? 45.369 8.474 -48.801 1.00 62.28 86 GLY A C 1
ATOM 648 O O . GLY A 1 86 ? 46.552 8.175 -48.950 1.00 62.28 86 GLY A O 1
ATOM 649 N N . LEU A 1 87 ? 44.635 8.989 -49.799 1.00 57.81 87 LEU A N 1
ATOM 650 C CA . LEU A 1 87 ? 45.155 9.233 -51.156 1.00 57.81 87 LEU A CA 1
ATOM 651 C C . LEU A 1 87 ? 46.371 10.176 -51.200 1.00 57.81 87 LEU A C 1
ATOM 653 O O . LEU A 1 87 ? 47.097 10.187 -52.189 1.00 57.81 87 LEU A O 1
ATOM 657 N N . ARG A 1 88 ? 46.584 10.995 -50.162 1.00 55.91 88 ARG A N 1
ATOM 658 C CA . ARG A 1 88 ? 47.666 11.990 -50.119 1.00 55.91 88 ARG A CA 1
ATOM 659 C C . ARG A 1 88 ? 48.923 11.508 -49.394 1.00 55.91 88 ARG A C 1
ATOM 661 O O . ARG A 1 88 ? 49.949 12.168 -49.508 1.00 55.91 88 ARG A O 1
ATOM 668 N N . VAL A 1 89 ? 48.842 10.412 -48.635 1.00 54.12 89 VAL A N 1
ATOM 669 C CA . VAL A 1 89 ? 49.872 10.024 -47.647 1.00 54.12 89 VAL A CA 1
ATOM 670 C C . VAL A 1 89 ? 50.425 8.607 -47.875 1.00 54.12 89 VAL A C 1
ATOM 672 O O . VAL A 1 89 ? 51.419 8.238 -47.264 1.00 54.12 89 VAL A O 1
ATOM 675 N N . GLY A 1 90 ? 49.851 7.811 -48.786 1.00 56.66 90 GLY A N 1
ATOM 676 C CA . GLY A 1 90 ? 50.366 6.469 -49.107 1.00 56.66 90 GLY A CA 1
ATOM 677 C C . GLY A 1 90 ? 50.110 5.404 -48.028 1.00 56.66 90 GLY A C 1
ATOM 678 O O . GLY A 1 90 ? 50.606 4.288 -48.144 1.00 56.66 90 GLY A O 1
ATOM 679 N N . GLU A 1 91 ? 49.330 5.724 -46.993 1.00 61.22 91 GLU A N 1
ATOM 680 C CA . GLU A 1 91 ? 48.824 4.756 -46.011 1.00 61.22 91 GLU A CA 1
ATOM 681 C C . GLU A 1 91 ? 47.633 3.964 -46.563 1.00 61.22 91 GLU A C 1
ATOM 683 O O . GLU A 1 91 ? 46.812 4.527 -47.285 1.00 61.22 91 GLU A O 1
ATOM 688 N N . ASP A 1 92 ? 47.490 2.696 -46.147 1.00 67.81 92 ASP A N 1
ATOM 689 C CA . ASP A 1 92 ? 46.332 1.848 -46.465 1.00 67.81 92 ASP A CA 1
ATOM 690 C C . ASP A 1 92 ? 45.040 2.402 -45.818 1.00 67.81 92 ASP A C 1
ATOM 692 O O . ASP A 1 92 ? 44.821 2.245 -44.607 1.00 67.81 92 ASP A O 1
ATOM 696 N N . PRO A 1 93 ? 44.139 3.033 -46.595 1.00 69.50 93 PRO A N 1
ATOM 697 C CA . PRO A 1 93 ? 42.908 3.610 -46.067 1.00 69.50 93 PRO A CA 1
ATOM 698 C C . PRO A 1 93 ? 41.922 2.522 -45.619 1.00 69.50 93 PRO A C 1
ATOM 700 O O . PRO A 1 93 ? 41.108 2.760 -44.725 1.00 69.50 93 PRO A O 1
ATOM 703 N N . PHE A 1 94 ? 41.996 1.321 -46.208 1.00 70.81 94 PHE A N 1
ATOM 704 C CA . PHE A 1 94 ? 41.099 0.205 -45.910 1.00 70.81 94 PHE A CA 1
ATOM 705 C C . PHE A 1 94 ? 41.423 -0.444 -44.568 1.00 70.81 94 PHE A C 1
ATOM 707 O O . PHE A 1 94 ? 40.496 -0.813 -43.847 1.00 70.81 94 PHE A O 1
ATOM 714 N N . GLY A 1 95 ? 42.700 -0.538 -44.194 1.00 78.38 95 GLY A N 1
ATOM 715 C CA . GLY A 1 95 ? 43.110 -0.972 -42.857 1.00 78.38 95 GLY A CA 1
ATOM 716 C C . GLY A 1 95 ? 42.488 -0.106 -41.757 1.00 78.38 95 GLY A C 1
ATOM 717 O O . GLY A 1 95 ? 41.886 -0.629 -40.820 1.00 78.38 95 GLY A O 1
ATOM 718 N N . LYS A 1 96 ? 42.518 1.223 -41.923 1.00 76.50 96 LYS A N 1
ATOM 719 C CA . LYS A 1 96 ? 41.906 2.174 -40.974 1.00 76.50 96 LYS A CA 1
ATOM 720 C C . LYS A 1 96 ? 40.384 2.061 -40.920 1.00 76.50 96 LYS A C 1
ATOM 722 O O . LYS A 1 96 ? 39.799 2.118 -39.844 1.00 76.50 96 LYS A O 1
ATOM 727 N N . VAL A 1 97 ? 39.732 1.879 -42.068 1.00 79.88 97 VAL A N 1
ATOM 728 C CA . VAL A 1 97 ? 38.278 1.668 -42.137 1.00 79.88 97 VAL A CA 1
ATOM 729 C C . VAL A 1 97 ? 37.865 0.359 -41.459 1.00 79.88 97 VAL A C 1
ATOM 731 O O . VAL A 1 97 ? 36.886 0.352 -40.718 1.00 79.88 97 VAL A O 1
ATOM 734 N N . LYS A 1 98 ? 38.613 -0.732 -41.667 1.00 80.94 98 LYS A N 1
ATOM 735 C CA . LYS A 1 98 ? 38.380 -2.013 -40.983 1.00 80.94 98 LYS A CA 1
ATOM 736 C C . LYS A 1 98 ? 38.551 -1.883 -39.471 1.00 80.94 98 LYS A C 1
ATOM 738 O O . LYS A 1 98 ? 37.708 -2.399 -38.752 1.00 80.94 98 LYS A O 1
ATOM 743 N N . GLY A 1 99 ? 39.566 -1.145 -39.012 1.00 84.31 99 GLY A N 1
ATOM 744 C CA . GLY A 1 99 ? 39.743 -0.813 -37.594 1.00 84.31 99 GLY A CA 1
ATOM 745 C C . GLY A 1 99 ? 38.535 -0.073 -37.019 1.00 84.31 99 GLY A C 1
ATOM 746 O O . GLY A 1 99 ? 37.927 -0.544 -36.072 1.00 84.31 99 GLY A O 1
ATOM 747 N N . LEU A 1 100 ? 38.079 1.003 -37.673 1.00 81.62 100 LEU A N 1
ATOM 748 C CA . LEU A 1 100 ? 36.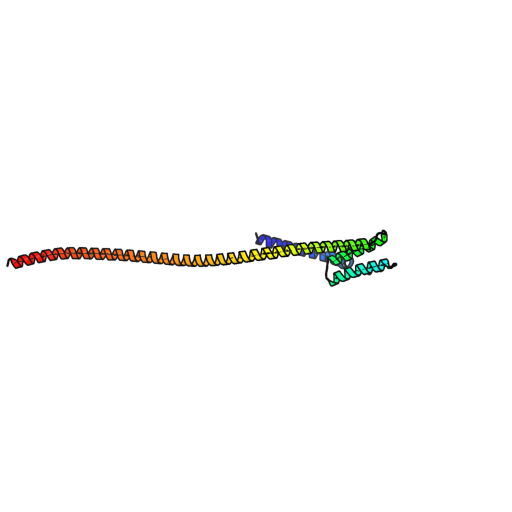896 1.754 -37.225 1.00 81.62 100 LEU A CA 1
ATOM 749 C C . LEU A 1 100 ? 35.606 0.915 -37.184 1.00 81.62 100 LEU A C 1
ATOM 751 O O . LEU A 1 100 ? 34.727 1.185 -36.367 1.00 81.62 100 LEU A O 1
ATOM 755 N N . ILE A 1 101 ? 35.460 -0.060 -38.088 1.00 84.25 101 ILE A N 1
ATOM 756 C CA . ILE A 1 101 ? 34.331 -0.999 -38.075 1.00 84.25 101 ILE A CA 1
ATOM 757 C C . ILE A 1 101 ? 34.484 -1.997 -36.922 1.00 84.25 101 ILE A C 1
ATOM 759 O O . ILE A 1 101 ? 33.507 -2.227 -36.216 1.00 84.25 101 ILE A O 1
ATOM 763 N N . ALA A 1 102 ? 35.680 -2.553 -36.714 1.00 86.75 102 ALA A N 1
ATOM 764 C CA . ALA A 1 102 ? 35.968 -3.470 -35.614 1.00 86.75 102 ALA A CA 1
ATOM 765 C C . ALA A 1 102 ? 35.731 -2.805 -34.249 1.00 86.75 102 ALA A C 1
ATOM 767 O O . ALA A 1 102 ? 34.966 -3.340 -33.455 1.00 86.75 102 ALA A O 1
ATOM 768 N N . ASP A 1 103 ? 36.247 -1.589 -34.039 1.00 87.31 103 ASP A N 1
ATOM 769 C CA . ASP A 1 103 ? 36.028 -0.800 -32.819 1.00 87.31 103 ASP A CA 1
ATOM 770 C C . ASP A 1 103 ? 34.532 -0.531 -32.578 1.00 87.31 103 ASP A C 1
ATOM 772 O O . ASP A 1 103 ? 34.049 -0.503 -31.446 1.00 87.31 103 ASP A O 1
ATOM 776 N N . MET A 1 104 ? 33.765 -0.304 -33.653 1.00 84.62 104 MET A N 1
ATOM 777 C CA . MET A 1 104 ? 32.324 -0.088 -33.537 1.00 84.62 104 MET A CA 1
ATOM 778 C C . MET A 1 104 ? 31.577 -1.375 -33.179 1.00 84.62 104 MET A C 1
ATOM 780 O O . MET A 1 104 ? 30.604 -1.295 -32.433 1.00 84.62 104 MET A O 1
ATOM 784 N N . ILE A 1 105 ? 32.003 -2.526 -33.703 1.00 88.44 105 ILE A N 1
ATOM 785 C CA . ILE A 1 105 ? 31.427 -3.835 -33.370 1.00 88.44 105 ILE A CA 1
ATOM 786 C C . ILE A 1 105 ? 31.729 -4.177 -31.912 1.00 88.44 105 ILE A C 1
ATOM 788 O O . ILE A 1 105 ? 30.792 -4.436 -31.167 1.00 88.44 105 ILE A O 1
ATOM 792 N N . GLU A 1 106 ? 32.987 -4.070 -31.482 1.00 92.38 106 GLU A N 1
ATOM 793 C CA . GLU A 1 106 ? 33.395 -4.351 -30.099 1.00 92.38 106 GLU A CA 1
ATOM 794 C C . GLU A 1 106 ? 32.633 -3.470 -29.101 1.00 92.38 106 GLU A C 1
ATOM 796 O O . GLU A 1 106 ? 32.105 -3.953 -28.099 1.00 92.38 106 GLU A O 1
ATOM 801 N N . ARG A 1 107 ? 32.480 -2.175 -29.410 1.00 88.44 107 ARG A N 1
ATOM 802 C CA . ARG A 1 107 ? 31.673 -1.273 -28.581 1.00 88.44 107 ARG A CA 1
ATOM 803 C C . ARG A 1 107 ? 30.204 -1.699 -28.517 1.00 88.44 107 ARG A C 1
ATOM 805 O O . ARG A 1 107 ? 29.612 -1.615 -27.450 1.00 88.44 107 ARG A O 1
ATOM 812 N N . LEU A 1 108 ? 29.612 -2.130 -29.632 1.00 88.81 108 LEU A N 1
ATOM 813 C CA . LEU A 1 108 ? 28.215 -2.577 -29.662 1.00 88.81 108 LEU A CA 1
ATOM 814 C C . LEU A 1 108 ? 28.004 -3.893 -28.909 1.00 88.81 108 LEU A C 1
ATOM 816 O O . LEU A 1 108 ? 26.979 -4.040 -28.252 1.00 88.81 108 LEU A O 1
ATOM 820 N N . GLU A 1 109 ? 28.947 -4.829 -28.990 1.00 90.88 109 GLU A N 1
ATOM 821 C CA . GLU A 1 109 ? 28.908 -6.080 -28.225 1.00 90.88 109 GLU A CA 1
ATOM 822 C C . GLU A 1 109 ? 29.024 -5.795 -26.722 1.00 90.88 109 GLU A C 1
ATOM 824 O O . GLU A 1 109 ? 28.195 -6.256 -25.941 1.00 90.88 109 GLU A O 1
ATOM 829 N N . SER A 1 110 ? 29.962 -4.929 -26.329 1.00 92.06 110 SER A N 1
ATOM 830 C CA . SER A 1 110 ? 30.126 -4.499 -24.936 1.00 92.06 110 SER A CA 1
ATOM 831 C C . SER A 1 110 ? 28.888 -3.774 -24.383 1.00 92.06 110 SER A C 1
ATOM 833 O O . SER A 1 110 ? 28.447 -4.061 -23.269 1.00 92.06 110 SER A O 1
ATOM 835 N N . GLU A 1 111 ? 28.297 -2.860 -25.162 1.00 89.44 111 GLU A N 1
ATOM 836 C CA . GLU A 1 111 ? 27.051 -2.168 -24.804 1.00 89.44 111 GLU A CA 1
ATOM 837 C C . GLU A 1 111 ? 25.877 -3.156 -24.686 1.00 89.44 111 GLU A C 1
ATOM 839 O O . GLU A 1 111 ? 25.097 -3.064 -23.739 1.00 89.44 111 GLU A O 1
ATOM 844 N N . ALA A 1 112 ? 25.772 -4.137 -25.588 1.00 89.81 112 ALA A N 1
ATOM 845 C CA . ALA A 1 112 ? 24.715 -5.147 -25.550 1.00 89.81 112 ALA A CA 1
ATOM 846 C C . ALA A 1 112 ? 24.807 -6.052 -24.311 1.00 89.81 112 ALA A C 1
ATOM 848 O O . ALA A 1 112 ? 23.782 -6.333 -23.684 1.00 89.81 112 ALA A O 1
ATOM 849 N N . ASP A 1 113 ? 26.013 -6.472 -23.926 1.00 90.56 113 ASP A N 1
ATOM 850 C CA . ASP A 1 113 ? 26.233 -7.286 -22.726 1.00 90.56 113 ASP A CA 1
ATOM 851 C C . ASP A 1 113 ? 25.922 -6.504 -21.440 1.00 90.56 113 ASP A C 1
ATOM 853 O O . ASP A 1 113 ? 25.303 -7.035 -20.504 1.00 90.56 113 ASP A O 1
ATOM 857 N N . ALA A 1 114 ? 26.306 -5.224 -21.395 1.00 91.38 114 ALA A N 1
ATOM 858 C CA . ALA A 1 114 ? 25.981 -4.331 -20.287 1.00 91.38 114 ALA A CA 1
ATOM 859 C C . ALA A 1 114 ? 24.464 -4.111 -20.167 1.00 91.38 114 ALA A C 1
ATOM 861 O O . ALA A 1 114 ? 23.913 -4.231 -19.070 1.00 91.38 114 ALA A O 1
ATOM 862 N N . ASP A 1 115 ? 23.776 -3.872 -21.284 1.00 90.75 115 ASP A N 1
ATOM 863 C CA . ASP A 1 115 ? 22.322 -3.700 -21.326 1.00 90.75 115 ASP A CA 1
ATOM 864 C C . ASP A 1 115 ? 21.582 -4.984 -20.937 1.00 90.75 115 ASP A C 1
ATOM 866 O O . ASP A 1 115 ? 20.603 -4.927 -20.191 1.00 90.75 115 ASP A O 1
ATOM 870 N N . ALA A 1 116 ? 22.050 -6.154 -21.382 1.00 92.00 116 ALA A N 1
ATOM 871 C CA . ALA A 1 116 ? 21.474 -7.439 -20.993 1.00 92.00 116 ALA A CA 1
ATOM 872 C C . ALA A 1 116 ? 21.597 -7.674 -19.479 1.00 92.00 116 ALA A C 1
ATOM 874 O O . ALA A 1 116 ? 20.625 -8.071 -18.826 1.00 92.00 116 ALA A O 1
ATOM 875 N N . SER A 1 117 ? 22.765 -7.366 -18.911 1.00 91.75 117 SER A N 1
ATOM 876 C CA . SER A 1 117 ? 23.022 -7.472 -17.472 1.00 91.75 117 SER A CA 1
ATOM 877 C C . SER A 1 117 ? 22.169 -6.488 -16.669 1.00 91.75 117 SER A C 1
ATOM 879 O O . SER A 1 117 ? 21.539 -6.866 -15.679 1.00 91.75 117 SER A O 1
ATOM 881 N N . HIS A 1 118 ? 22.090 -5.234 -17.121 1.00 91.75 118 HIS A N 1
ATOM 882 C CA . HIS A 1 118 ? 21.288 -4.195 -16.481 1.00 91.75 118 HIS A CA 1
ATOM 883 C C . HIS A 1 118 ? 19.791 -4.507 -16.556 1.00 91.75 118 HIS A C 1
ATOM 885 O O . HIS A 1 118 ? 19.080 -4.366 -15.564 1.00 91.75 118 HIS A O 1
ATOM 891 N N . LYS A 1 119 ? 19.308 -5.008 -17.698 1.00 93.19 119 LYS A N 1
ATOM 892 C CA . LYS A 1 119 ? 17.926 -5.468 -17.844 1.00 93.19 119 LYS A CA 1
ATOM 893 C C . LYS A 1 119 ? 17.617 -6.596 -16.861 1.00 93.19 119 LYS A C 1
ATOM 895 O O . LYS A 1 119 ? 16.608 -6.520 -16.171 1.00 93.19 119 LYS A O 1
ATOM 900 N N . GLY A 1 120 ? 18.493 -7.597 -16.750 1.00 93.69 120 GLY A N 1
ATOM 901 C CA . GLY A 1 120 ? 18.320 -8.688 -15.788 1.00 93.69 120 GLY A CA 1
ATOM 902 C C . GLY A 1 120 ? 18.247 -8.194 -14.339 1.00 93.69 120 GLY A C 1
ATOM 903 O O . GLY A 1 120 ? 17.411 -8.664 -13.567 1.00 93.69 120 GLY A O 1
ATOM 904 N N . PHE A 1 121 ? 19.071 -7.206 -13.981 1.00 94.19 121 PHE A N 1
ATOM 905 C CA . PHE A 1 121 ? 19.009 -6.546 -12.678 1.00 94.19 121 PHE A CA 1
ATOM 906 C C . PHE A 1 121 ? 17.681 -5.803 -12.471 1.00 94.19 121 PHE A C 1
ATOM 908 O O . PHE A 1 121 ? 17.013 -6.029 -11.464 1.00 94.19 121 PHE A O 1
ATOM 915 N N . CYS A 1 122 ? 17.258 -4.973 -13.428 1.00 95.88 122 CYS A N 1
ATOM 916 C CA . CYS A 1 122 ? 15.991 -4.247 -13.346 1.00 95.88 122 CYS A CA 1
ATOM 917 C C . CYS A 1 122 ? 14.787 -5.185 -13.238 1.00 95.88 122 CYS A C 1
ATOM 919 O O . CYS A 1 122 ? 13.928 -4.959 -12.390 1.00 95.88 122 CYS A O 1
ATOM 921 N N . ASP A 1 123 ? 14.729 -6.235 -14.058 1.00 94.94 123 ASP A N 1
ATOM 922 C CA . ASP A 1 123 ? 13.633 -7.206 -14.051 1.00 94.94 123 ASP A CA 1
ATOM 923 C C . ASP A 1 123 ? 13.547 -7.914 -12.688 1.00 94.94 123 ASP A C 1
ATOM 925 O O . ASP A 1 123 ? 12.458 -8.056 -12.127 1.00 94.94 123 ASP A O 1
ATOM 929 N N . LYS A 1 124 ? 14.697 -8.293 -12.111 1.00 94.75 124 LYS A N 1
ATOM 930 C CA . LYS A 1 124 ? 14.767 -8.916 -10.784 1.00 94.75 124 LYS A CA 1
ATOM 931 C C . LYS A 1 124 ? 14.328 -7.961 -9.672 1.00 94.75 124 LYS A C 1
ATOM 933 O O . LYS A 1 124 ? 13.440 -8.304 -8.894 1.00 94.75 124 LYS A O 1
ATOM 938 N N . GLU A 1 125 ? 14.920 -6.772 -9.597 1.00 95.81 125 GLU A N 1
ATOM 939 C CA . GLU A 1 125 ? 14.619 -5.805 -8.536 1.00 95.81 125 GLU A CA 1
ATOM 940 C C . GLU A 1 125 ? 13.167 -5.317 -8.606 1.00 95.81 125 GLU A C 1
ATOM 942 O O . GLU A 1 125 ? 12.513 -5.163 -7.572 1.00 95.81 125 GLU A O 1
ATOM 947 N N . LEU A 1 126 ? 12.620 -5.123 -9.812 1.00 95.06 126 LEU A N 1
ATOM 948 C CA . LEU A 1 126 ? 11.211 -4.767 -9.990 1.00 95.06 126 LEU A CA 1
ATOM 949 C C . LEU A 1 126 ? 10.282 -5.901 -9.562 1.00 95.06 126 LEU A C 1
ATOM 951 O O . LEU A 1 126 ? 9.284 -5.632 -8.895 1.00 95.06 126 LEU A O 1
ATOM 955 N N . ALA A 1 127 ? 10.596 -7.154 -9.899 1.00 96.00 127 ALA A N 1
ATOM 956 C CA . ALA A 1 127 ? 9.806 -8.301 -9.459 1.00 96.00 127 ALA A CA 1
ATOM 957 C C . ALA A 1 127 ? 9.801 -8.432 -7.925 1.00 96.00 127 ALA A C 1
ATOM 959 O O . ALA A 1 127 ? 8.736 -8.566 -7.315 1.00 96.00 127 ALA A O 1
ATOM 960 N N . GLU A 1 128 ? 10.969 -8.325 -7.286 1.00 94.94 128 GLU A N 1
ATOM 961 C CA . GLU A 1 128 ? 11.082 -8.358 -5.824 1.00 94.94 128 GLU A CA 1
ATOM 962 C C . GLU A 1 128 ? 10.352 -7.182 -5.164 1.00 94.94 128 GLU A C 1
ATOM 964 O O . GLU A 1 128 ? 9.656 -7.362 -4.164 1.00 94.94 128 GLU A O 1
ATOM 969 N N . THR A 1 129 ? 10.481 -5.978 -5.723 1.00 95.62 129 THR A N 1
ATOM 970 C CA . THR A 1 129 ? 9.829 -4.771 -5.198 1.00 95.62 129 THR A CA 1
ATOM 971 C C . THR A 1 129 ? 8.314 -4.853 -5.325 1.00 95.62 129 THR A C 1
ATOM 973 O O . THR A 1 129 ? 7.614 -4.520 -4.371 1.00 95.62 129 THR A O 1
ATOM 976 N N . ASN A 1 130 ? 7.795 -5.328 -6.459 1.00 95.06 130 ASN A N 1
ATOM 977 C CA . ASN A 1 130 ? 6.357 -5.507 -6.655 1.00 95.06 130 ASN A CA 1
ATOM 978 C C . ASN A 1 130 ? 5.793 -6.552 -5.691 1.00 95.06 130 ASN A C 1
ATOM 980 O O . ASN A 1 130 ? 4.799 -6.277 -5.032 1.00 95.06 130 ASN A O 1
ATOM 984 N N . THR A 1 131 ? 6.482 -7.681 -5.510 1.00 96.12 131 THR A N 1
ATOM 985 C CA . THR A 1 131 ? 6.063 -8.710 -4.542 1.00 96.12 131 THR A CA 1
ATOM 986 C C . THR A 1 131 ? 6.014 -8.143 -3.121 1.00 96.12 131 THR A C 1
ATOM 988 O O . THR A 1 131 ? 5.001 -8.252 -2.436 1.00 96.12 131 THR A O 1
ATOM 991 N N . LYS A 1 132 ? 7.076 -7.444 -2.691 1.00 95.50 132 LYS A N 1
ATOM 992 C CA . LYS A 1 132 ? 7.115 -6.787 -1.373 1.00 95.50 132 LYS A CA 1
ATOM 993 C C . LYS A 1 132 ? 6.022 -5.729 -1.229 1.00 95.50 132 LYS A C 1
ATOM 995 O O . LYS A 1 132 ? 5.477 -5.567 -0.140 1.00 95.50 132 LYS A O 1
ATOM 1000 N N . LYS A 1 133 ? 5.720 -4.987 -2.295 1.00 96.56 133 LYS A N 1
ATOM 1001 C CA . LYS A 1 133 ? 4.652 -3.986 -2.305 1.00 96.56 133 LYS A CA 1
ATOM 1002 C C . LYS A 1 133 ? 3.292 -4.650 -2.107 1.00 96.56 133 LYS A C 1
ATOM 1004 O O . LYS A 1 133 ? 2.559 -4.210 -1.229 1.00 96.56 133 LYS A O 1
ATOM 1009 N N . ASP A 1 134 ? 2.996 -5.706 -2.855 1.00 96.38 134 ASP A N 1
ATOM 1010 C CA . ASP A 1 134 ? 1.725 -6.428 -2.769 1.00 96.38 134 ASP A CA 1
ATOM 1011 C C . ASP A 1 134 ? 1.531 -7.048 -1.377 1.00 96.38 134 ASP A C 1
ATOM 1013 O O . ASP A 1 134 ? 0.487 -6.846 -0.754 1.00 96.38 134 ASP A O 1
ATOM 1017 N N . ASP A 1 135 ? 2.570 -7.686 -0.826 1.00 95.69 135 ASP A N 1
ATOM 1018 C CA . ASP A 1 135 ? 2.559 -8.228 0.539 1.00 95.69 135 ASP A CA 1
ATOM 1019 C C . ASP A 1 135 ? 2.272 -7.137 1.581 1.00 95.69 135 ASP A C 1
ATOM 1021 O O . ASP A 1 135 ? 1.460 -7.317 2.493 1.00 95.69 135 ASP A O 1
ATOM 1025 N N . LYS A 1 136 ? 2.925 -5.976 1.448 1.00 96.62 136 LYS A N 1
ATOM 1026 C CA . LYS A 1 136 ? 2.737 -4.849 2.370 1.00 96.62 136 LYS A CA 1
ATOM 1027 C C . LYS A 1 136 ? 1.363 -4.210 2.223 1.00 96.62 136 LYS A C 1
ATOM 1029 O O . LYS A 1 136 ? 0.772 -3.833 3.232 1.00 96.62 136 LYS A O 1
ATOM 1034 N N . THR A 1 137 ? 0.828 -4.113 1.011 1.00 96.50 137 TH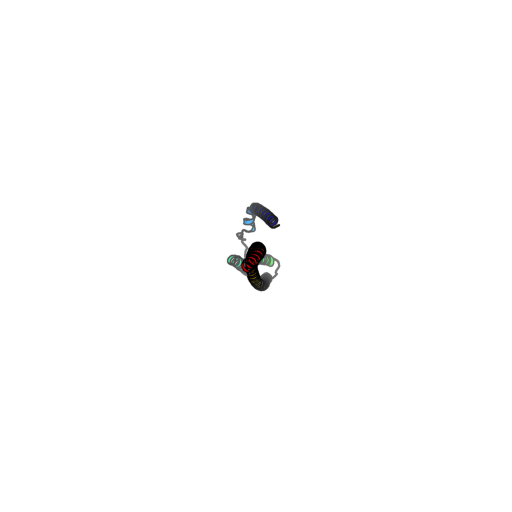R A N 1
ATOM 1035 C CA . THR A 1 137 ? -0.537 -3.634 0.777 1.00 96.50 137 THR A CA 1
ATOM 1036 C C . THR A 1 137 ? -1.561 -4.581 1.402 1.00 96.50 137 THR A C 1
ATOM 1038 O O . THR A 1 137 ? -2.435 -4.116 2.132 1.00 96.50 137 THR A O 1
ATOM 1041 N N . ALA A 1 138 ? -1.401 -5.896 1.237 1.00 97.00 138 ALA A N 1
ATOM 1042 C CA . ALA A 1 138 ? -2.263 -6.885 1.883 1.00 97.00 138 ALA A CA 1
ATOM 1043 C C . ALA A 1 138 ? -2.176 -6.824 3.423 1.00 97.00 138 ALA A C 1
ATOM 1045 O O . ALA A 1 138 ? -3.187 -6.939 4.121 1.00 97.00 138 ALA A O 1
ATOM 1046 N N . GLU A 1 139 ? -0.978 -6.606 3.977 1.00 96.94 139 GLU A N 1
ATOM 1047 C CA . GLU A 1 139 ? -0.780 -6.421 5.419 1.00 96.94 139 GLU A CA 1
ATOM 1048 C C . GLU A 1 139 ? -1.485 -5.154 5.935 1.00 96.94 139 GLU A C 1
ATOM 1050 O O . GLU A 1 139 ? -2.144 -5.202 6.976 1.00 96.94 139 GLU A O 1
ATOM 1055 N N . ILE A 1 140 ? -1.413 -4.046 5.189 1.00 97.50 140 ILE A N 1
ATOM 1056 C CA . ILE A 1 140 ? -2.118 -2.796 5.506 1.00 97.50 140 ILE A CA 1
ATOM 1057 C C . ILE A 1 140 ? -3.632 -3.011 5.516 1.00 97.50 140 ILE A C 1
ATOM 1059 O O . ILE A 1 140 ? -4.285 -2.623 6.483 1.00 97.50 140 ILE A O 1
ATOM 1063 N N . GLU A 1 141 ? -4.195 -3.651 4.491 1.00 96.94 141 GLU A N 1
ATOM 1064 C CA . GLU A 1 141 ? -5.634 -3.933 4.425 1.00 96.94 141 GLU A CA 1
ATOM 1065 C C . GLU A 1 141 ? -6.085 -4.800 5.606 1.00 96.94 141 GLU A C 1
ATOM 1067 O O . GLU A 1 141 ? -7.058 -4.488 6.298 1.00 96.94 141 GLU A O 1
ATOM 1072 N N . LYS A 1 142 ? -5.326 -5.855 5.919 1.00 97.31 142 LYS A N 1
ATOM 1073 C CA . LYS A 1 142 ? -5.588 -6.708 7.082 1.00 97.31 142 LYS A CA 1
ATOM 1074 C C . LYS A 1 142 ? -5.546 -5.925 8.395 1.00 97.31 142 LYS A C 1
ATOM 1076 O O . LYS A 1 142 ? -6.400 -6.131 9.258 1.00 97.31 142 LYS A O 1
ATOM 1081 N N . LEU A 1 143 ? -4.566 -5.044 8.578 1.00 97.56 143 LEU A N 1
ATOM 1082 C CA . LEU A 1 143 ? -4.487 -4.205 9.773 1.00 97.56 143 LEU A CA 1
ATOM 1083 C C . LEU A 1 143 ? -5.642 -3.201 9.842 1.00 97.56 143 LEU A C 1
ATOM 1085 O O . LEU A 1 143 ? -6.221 -3.047 10.916 1.00 97.56 143 LEU A O 1
ATOM 1089 N N . ALA A 1 144 ? -6.027 -2.588 8.722 1.00 97.56 144 ALA A N 1
ATOM 1090 C CA . ALA A 1 144 ? -7.159 -1.666 8.648 1.00 97.56 144 ALA A CA 1
ATOM 1091 C C . ALA A 1 144 ? -8.470 -2.354 9.060 1.00 97.56 144 ALA A C 1
ATOM 1093 O O . ALA A 1 144 ? -9.135 -1.899 9.989 1.00 97.56 144 ALA A O 1
ATOM 1094 N N . THR A 1 145 ? -8.775 -3.526 8.488 1.00 97.94 145 THR A N 1
ATOM 1095 C CA . THR A 1 145 ? -9.976 -4.293 8.874 1.00 97.94 145 THR A CA 1
ATOM 1096 C C . THR A 1 145 ? -9.987 -4.658 10.363 1.00 97.94 145 THR A C 1
ATOM 1098 O O . THR A 1 145 ? -11.029 -4.606 11.018 1.00 97.94 145 THR A O 1
ATOM 1101 N N . LYS A 1 146 ? -8.824 -4.987 10.942 1.00 97.31 146 LYS A N 1
ATOM 1102 C CA . LYS A 1 146 ? -8.697 -5.289 12.373 1.00 97.31 146 LYS A CA 1
ATOM 1103 C C . LYS A 1 146 ? -8.896 -4.048 13.244 1.00 97.31 146 LYS A C 1
ATOM 1105 O O . LYS A 1 146 ? -9.507 -4.154 14.308 1.00 97.31 146 LYS A O 1
ATOM 1110 N N . ILE A 1 147 ? -8.403 -2.888 12.812 1.00 97.81 147 ILE A N 1
ATOM 1111 C CA . ILE A 1 147 ? -8.640 -1.600 13.477 1.00 97.81 147 ILE A CA 1
ATOM 1112 C C . ILE A 1 147 ? -10.137 -1.283 13.489 1.00 97.81 147 ILE A C 1
ATOM 1114 O O . ILE A 1 147 ? -10.662 -0.928 14.546 1.00 97.81 147 ILE A O 1
ATOM 1118 N N . ASP A 1 148 ? -10.838 -1.484 12.374 1.00 97.56 148 ASP A N 1
ATOM 1119 C CA . ASP A 1 148 ? -12.280 -1.236 12.282 1.00 97.56 148 ASP A CA 1
ATOM 1120 C C . ASP A 1 148 ? -13.074 -2.161 13.214 1.00 97.56 148 ASP A C 1
ATOM 1122 O O . ASP A 1 148 ? -13.912 -1.699 13.994 1.00 97.56 148 ASP A O 1
ATOM 1126 N N . GLN A 1 149 ? -12.751 -3.459 13.222 1.00 97.62 149 GLN A N 1
ATOM 1127 C CA . GLN A 1 149 ? -13.362 -4.433 14.135 1.00 97.62 149 GLN A CA 1
ATOM 1128 C C . GLN A 1 149 ? -13.148 -4.065 15.608 1.00 97.62 149 GLN A C 1
ATOM 1130 O O . GLN A 1 149 ? -14.086 -4.099 16.409 1.00 97.62 149 GLN A O 1
ATOM 1135 N N . LEU A 1 150 ? -11.916 -3.712 15.986 1.00 97.38 150 LEU A N 1
ATOM 1136 C CA . LEU A 1 150 ? -11.591 -3.329 17.361 1.00 97.38 150 LEU A CA 1
ATOM 1137 C C . LEU A 1 150 ? -12.256 -2.008 17.757 1.00 97.38 150 LEU A C 1
ATOM 1139 O O . LEU A 1 150 ? -12.701 -1.870 18.897 1.00 97.38 150 LEU A O 1
ATOM 1143 N N . SER A 1 151 ? -12.373 -1.062 16.828 1.00 97.69 151 SER A N 1
ATOM 1144 C CA . SER A 1 151 ? -13.045 0.219 17.059 1.00 97.69 151 SER A CA 1
ATOM 1145 C C . SER A 1 151 ? -14.546 0.030 17.273 1.00 97.69 151 SER A C 1
ATOM 1147 O O . SER A 1 151 ? -15.093 0.560 18.241 1.00 97.69 151 SER A O 1
ATOM 1149 N N . ALA A 1 152 ? -15.197 -0.800 16.451 1.00 98.12 152 ALA A N 1
ATOM 1150 C CA . ALA A 1 152 ? -16.599 -1.170 16.631 1.00 98.12 152 ALA A CA 1
ATOM 1151 C C . ALA A 1 152 ? -16.830 -1.872 17.979 1.00 98.12 152 ALA A C 1
ATOM 1153 O O . ALA A 1 152 ? -17.723 -1.489 18.736 1.00 98.12 152 ALA A O 1
ATOM 1154 N N . ARG A 1 153 ? -15.970 -2.835 18.337 1.00 97.44 153 ARG A N 1
ATOM 1155 C CA . ARG A 1 153 ? -16.042 -3.531 19.632 1.00 97.44 153 ARG A CA 1
ATOM 1156 C C . ARG A 1 153 ? -15.827 -2.585 20.813 1.00 97.44 153 ARG A C 1
ATOM 1158 O O . ARG A 1 153 ? -16.507 -2.709 21.825 1.00 97.44 153 ARG A O 1
ATOM 1165 N N . SER A 1 154 ? -14.911 -1.626 20.691 1.00 97.62 154 SER A N 1
ATOM 1166 C CA . SER A 1 154 ? -14.680 -0.591 21.705 1.00 97.62 154 SER A CA 1
ATOM 1167 C C . SER A 1 154 ? -15.919 0.285 21.907 1.00 97.62 154 SER A C 1
ATOM 1169 O O . SER A 1 154 ? -16.314 0.542 23.045 1.00 97.62 154 SER A O 1
ATOM 1171 N N . ALA A 1 155 ? -16.576 0.700 20.820 1.00 98.12 155 ALA A N 1
ATOM 1172 C CA . ALA A 1 155 ? -17.821 1.460 20.891 1.00 98.12 155 ALA A CA 1
ATOM 1173 C C . ALA A 1 155 ? -18.953 0.653 21.551 1.00 98.12 155 ALA A C 1
ATOM 1175 O O . ALA A 1 155 ? -19.632 1.172 22.437 1.00 98.12 155 ALA A O 1
ATOM 1176 N N . GLN A 1 156 ? -19.103 -0.623 21.182 1.00 97.94 156 GLN A N 1
ATOM 1177 C CA . GLN A 1 156 ? -20.082 -1.525 21.791 1.00 97.94 156 GLN A CA 1
ATOM 1178 C C . GLN A 1 156 ? -19.844 -1.681 23.299 1.00 97.94 156 GLN A C 1
ATOM 1180 O O . GLN A 1 156 ? -20.761 -1.465 24.087 1.00 97.94 156 GLN A O 1
ATOM 1185 N N . LEU A 1 157 ? -18.608 -1.971 23.718 1.00 98.06 157 LEU A N 1
ATOM 1186 C CA . LEU A 1 157 ? -18.267 -2.120 25.136 1.00 98.06 157 LEU A CA 1
ATOM 1187 C C . LEU A 1 157 ? -18.539 -0.839 25.933 1.00 98.06 157 LEU A C 1
ATOM 1189 O O . LEU A 1 157 ? -19.024 -0.909 27.058 1.00 98.06 157 LEU A O 1
ATOM 1193 N N . LYS A 1 158 ? -18.279 0.344 25.362 1.00 97.75 158 LYS A N 1
ATOM 1194 C CA . LYS A 1 158 ? -18.622 1.620 26.011 1.00 97.75 158 LYS A CA 1
ATOM 1195 C C . LYS A 1 158 ? -20.131 1.778 26.207 1.00 97.75 158 LYS A C 1
ATOM 1197 O O . LYS A 1 158 ? -20.552 2.235 27.268 1.00 97.75 158 LYS A O 1
ATOM 1202 N N . ALA A 1 159 ? -20.933 1.396 25.213 1.00 97.75 159 ALA A N 1
ATOM 1203 C CA . ALA A 1 159 ? -22.389 1.427 25.320 1.00 97.75 159 ALA A CA 1
ATOM 1204 C C . ALA A 1 159 ? -22.903 0.433 26.378 1.00 97.75 159 ALA A C 1
ATOM 1206 O O . ALA A 1 159 ? -23.742 0.796 27.202 1.00 97.75 159 ALA A O 1
ATOM 1207 N N . GLU A 1 160 ? -22.356 -0.784 26.408 1.00 97.75 160 GLU A N 1
ATOM 1208 C CA . GLU A 1 160 ? -22.683 -1.803 27.413 1.00 97.75 160 GLU A CA 1
ATOM 1209 C C . GLU A 1 160 ? -22.326 -1.342 28.831 1.00 97.75 160 GLU A C 1
ATOM 1211 O O . GLU A 1 160 ? -23.142 -1.473 29.740 1.00 97.75 160 GLU A O 1
ATOM 1216 N N . VAL A 1 161 ? -21.152 -0.732 29.026 1.00 97.88 161 VAL A N 1
ATOM 1217 C CA . VAL A 1 161 ? -20.748 -0.168 30.325 1.00 97.88 161 VAL A CA 1
ATOM 1218 C C . VAL A 1 161 ? -21.727 0.909 30.786 1.00 97.88 161 VAL A C 1
ATOM 1220 O O . VAL A 1 161 ? -22.170 0.871 31.933 1.00 97.88 161 VAL A O 1
ATOM 1223 N N . ALA A 1 162 ? -22.109 1.838 29.906 1.00 97.81 162 ALA A N 1
ATOM 1224 C CA . ALA A 1 162 ? -23.071 2.884 30.249 1.00 97.81 162 ALA A CA 1
ATOM 1225 C C . ALA A 1 162 ? -24.451 2.301 30.614 1.00 97.81 162 ALA A C 1
ATOM 1227 O O . ALA A 1 162 ? -25.072 2.732 31.589 1.00 97.81 162 ALA A O 1
ATOM 1228 N N . ALA A 1 163 ? -24.915 1.289 29.874 1.00 97.81 163 ALA A N 1
ATOM 1229 C CA . ALA A 1 163 ? -26.171 0.600 30.159 1.00 97.81 163 ALA A CA 1
ATOM 1230 C C . ALA A 1 16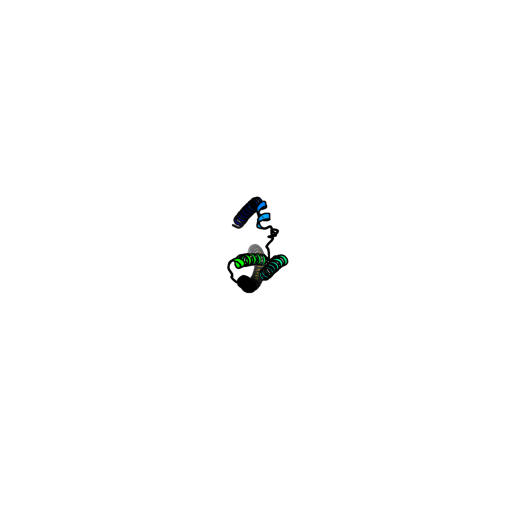3 ? -26.132 -0.142 31.506 1.00 97.81 163 ALA A C 1
ATOM 1232 O O . ALA A 1 163 ? -27.051 0.002 32.312 1.00 97.81 163 ALA A O 1
ATOM 1233 N N . LEU A 1 164 ? -25.052 -0.877 31.788 1.00 97.81 164 LEU A N 1
ATOM 1234 C CA . LEU A 1 164 ? -24.867 -1.593 33.054 1.00 97.81 164 LEU A CA 1
ATOM 1235 C C . LEU A 1 164 ? -24.757 -0.639 34.247 1.00 97.81 164 LEU A C 1
ATOM 1237 O O . LEU A 1 164 ? -25.338 -0.906 35.295 1.00 97.81 164 LEU A O 1
ATOM 1241 N N . GLN A 1 165 ? -24.070 0.496 34.097 1.00 97.69 165 GLN A N 1
ATOM 1242 C CA . GLN A 1 165 ? -24.007 1.529 35.135 1.00 97.69 165 GLN A CA 1
ATOM 1243 C C . GLN A 1 165 ? -25.391 2.100 35.457 1.00 97.69 165 GLN A C 1
ATOM 1245 O O . GLN A 1 165 ? -25.729 2.279 36.630 1.00 97.69 165 GLN A O 1
ATOM 1250 N N . LYS A 1 166 ? -26.212 2.346 34.431 1.00 97.75 166 LYS A N 1
ATOM 1251 C CA . LYS A 1 166 ? -27.596 2.792 34.616 1.00 97.75 166 LYS A CA 1
ATOM 1252 C C . LYS A 1 166 ? -28.430 1.730 35.337 1.00 97.75 166 LYS A C 1
ATOM 1254 O O . LYS A 1 166 ? -29.071 2.053 36.334 1.00 97.75 166 LYS A O 1
ATOM 1259 N N . ALA A 1 167 ? -28.355 0.476 34.892 1.00 97.25 167 ALA A N 1
ATOM 1260 C CA . ALA A 1 167 ? -29.069 -0.638 35.513 1.00 97.25 167 ALA A CA 1
ATOM 1261 C C . ALA A 1 167 ? -28.666 -0.840 36.985 1.00 97.25 167 ALA A C 1
ATOM 1263 O O . ALA A 1 167 ? -29.527 -1.050 37.834 1.00 97.25 167 ALA A O 1
ATOM 1264 N N . LEU A 1 168 ? -27.376 -0.706 37.317 1.00 97.38 168 LEU A N 1
ATOM 1265 C CA . LEU A 1 168 ? -26.893 -0.757 38.701 1.00 97.38 168 LEU A CA 1
ATOM 1266 C C . LEU A 1 168 ? -27.465 0.376 39.557 1.00 97.38 168 LEU A C 1
ATOM 1268 O O . LEU A 1 168 ? -27.852 0.141 40.700 1.00 97.38 168 LEU A O 1
ATOM 1272 N N . SER A 1 169 ? -27.543 1.596 39.018 1.00 97.31 169 SER A N 1
ATOM 1273 C CA . SER A 1 169 ? -28.139 2.728 39.734 1.00 97.31 169 SER A CA 1
ATOM 1274 C C . SER A 1 169 ? -29.632 2.521 39.998 1.00 97.31 169 SER A C 1
ATOM 1276 O O . SER A 1 169 ? -30.105 2.795 41.101 1.00 97.31 169 SER A O 1
ATOM 1278 N N . GLU A 1 170 ? -30.372 2.023 39.008 1.00 97.19 170 GLU A N 1
ATOM 1279 C CA . GLU A 1 170 ? -31.798 1.710 39.138 1.00 97.19 170 GLU A CA 1
ATOM 1280 C C . GLU A 1 170 ? -32.033 0.581 40.146 1.00 97.19 170 GLU A C 1
ATOM 1282 O O . GLU A 1 170 ? -32.875 0.720 41.032 1.00 97.19 170 GLU A O 1
ATOM 1287 N N . LEU A 1 171 ? -31.231 -0.487 40.083 1.00 97.12 171 LEU A N 1
ATOM 1288 C CA . LEU A 1 171 ? -31.297 -1.599 41.028 1.00 97.12 171 LEU A CA 1
ATOM 1289 C C . LEU A 1 171 ? -31.007 -1.144 42.464 1.00 97.12 171 LEU A C 1
ATOM 1291 O O . LEU A 1 171 ? -31.736 -1.518 43.378 1.00 97.12 171 LEU A O 1
ATOM 1295 N N . ALA A 1 172 ? -29.993 -0.298 42.666 1.00 97.62 172 ALA A N 1
ATOM 1296 C CA . ALA A 1 172 ? -29.661 0.237 43.985 1.00 97.62 172 ALA A CA 1
ATOM 1297 C C . ALA A 1 172 ? -30.800 1.087 44.575 1.00 97.62 172 ALA A C 1
ATOM 1299 O O . ALA A 1 172 ? -31.088 0.988 45.768 1.00 97.62 172 ALA A O 1
ATOM 1300 N N . LYS A 1 173 ? -31.481 1.893 43.747 1.00 97.38 173 LYS A N 1
ATOM 1301 C CA . LYS A 1 173 ? -32.661 2.665 44.173 1.00 97.38 173 LYS A CA 1
ATOM 1302 C C . LYS A 1 173 ? -33.825 1.752 44.545 1.00 97.38 173 LYS A C 1
ATOM 1304 O O . LYS A 1 173 ? -34.383 1.908 45.626 1.00 97.38 173 LYS A O 1
ATOM 1309 N N . ALA A 1 174 ? -34.140 0.778 43.692 1.00 97.12 174 ALA A N 1
ATOM 1310 C CA . ALA A 1 174 ? -35.206 -0.184 43.951 1.00 97.12 174 ALA A CA 1
ATOM 1311 C C . ALA A 1 174 ? -34.947 -0.980 45.239 1.00 97.12 174 ALA A C 1
ATOM 1313 O O . ALA A 1 174 ? -35.853 -1.179 46.045 1.00 97.12 174 ALA A O 1
ATOM 1314 N N . GLN A 1 175 ? -33.698 -1.388 45.476 1.00 96.44 175 GLN A N 1
ATOM 1315 C CA . GLN A 1 175 ? -33.316 -2.092 46.694 1.00 96.44 175 GLN A CA 1
ATOM 1316 C C . GLN A 1 175 ? -33.477 -1.210 47.940 1.00 96.44 175 GLN A C 1
ATOM 1318 O O . GLN A 1 175 ? -34.058 -1.662 48.921 1.00 96.44 175 GLN A O 1
ATOM 1323 N N . ALA A 1 176 ? -33.063 0.060 47.883 1.00 97.31 176 ALA A N 1
ATOM 1324 C CA . ALA A 1 176 ? -33.260 1.001 48.987 1.00 97.31 176 ALA A CA 1
ATOM 1325 C C . ALA A 1 176 ? -34.749 1.254 49.299 1.00 97.31 176 ALA A C 1
ATOM 1327 O O . ALA A 1 176 ? -35.132 1.350 50.467 1.00 97.31 176 ALA A O 1
ATOM 1328 N N . GLU A 1 177 ? -35.602 1.340 48.275 1.00 96.75 177 GLU A N 1
ATOM 1329 C CA . GLU A 1 177 ? -37.055 1.462 48.447 1.00 96.75 177 GLU A CA 1
ATOM 1330 C C . GLU A 1 177 ? -37.663 0.203 49.074 1.00 96.75 177 GLU A C 1
ATOM 1332 O O . GLU A 1 177 ? -38.441 0.309 50.025 1.00 96.75 177 GLU A O 1
ATOM 1337 N N . MET A 1 178 ? -37.268 -0.985 48.604 1.00 96.19 178 MET A N 1
ATOM 1338 C CA . MET A 1 178 ? -37.706 -2.252 49.194 1.00 96.19 178 MET A CA 1
ATOM 1339 C C . MET A 1 178 ? -37.258 -2.395 50.649 1.00 96.19 178 MET A C 1
ATOM 1341 O O . MET A 1 178 ? -38.059 -2.791 51.494 1.00 96.19 178 MET A O 1
ATOM 1345 N N . ASP A 1 179 ? -36.015 -2.033 50.970 1.00 97.25 179 ASP A N 1
ATOM 1346 C CA . ASP A 1 179 ? -35.501 -2.078 52.339 1.00 97.25 179 ASP A CA 1
ATOM 1347 C C . ASP A 1 179 ? -36.276 -1.123 53.256 1.00 97.25 179 ASP A C 1
ATOM 1349 O O . ASP A 1 179 ? -36.628 -1.490 54.380 1.00 97.25 179 ASP A O 1
ATOM 1353 N N . LYS A 1 180 ? -36.619 0.076 52.766 1.00 97.31 180 LYS A N 1
ATOM 1354 C CA . LYS A 1 180 ? -37.454 1.036 53.498 1.00 97.31 180 LYS A CA 1
ATOM 1355 C C . LYS A 1 180 ? -38.860 0.491 53.752 1.00 97.31 180 LYS A C 1
ATOM 1357 O O . LYS A 1 180 ? -39.323 0.560 54.890 1.00 97.31 180 LYS A O 1
ATOM 1362 N N . MET A 1 181 ? -39.521 -0.067 52.735 1.00 96.75 181 MET A N 1
ATOM 1363 C CA . MET A 1 181 ? -40.846 -0.682 52.897 1.00 96.75 181 MET A CA 1
ATOM 1364 C C . MET A 1 181 ? -40.798 -1.822 53.914 1.00 96.75 181 MET A C 1
ATOM 1366 O O . MET A 1 181 ? -41.598 -1.856 54.843 1.00 96.75 181 MET A O 1
ATOM 1370 N N . ARG A 1 182 ? -39.788 -2.691 53.830 1.00 96.81 182 ARG A N 1
ATOM 1371 C CA . ARG A 1 182 ? -39.630 -3.825 54.747 1.00 96.81 182 ARG A CA 1
ATOM 1372 C C . ARG A 1 182 ? -39.397 -3.388 56.195 1.00 96.81 182 ARG A C 1
ATOM 1374 O O . ARG A 1 182 ? -39.857 -4.051 57.122 1.00 96.81 182 ARG A O 1
ATOM 1381 N N . GLN A 1 183 ? -38.695 -2.274 56.411 1.00 96.31 183 GLN A N 1
ATOM 1382 C CA . GLN A 1 183 ? -38.537 -1.675 57.741 1.00 96.31 183 GLN A CA 1
ATOM 1383 C C . GLN A 1 183 ? -39.855 -1.104 58.277 1.00 96.31 183 GLN A C 1
ATOM 1385 O O . GLN A 1 183 ? -40.157 -1.303 59.455 1.00 96.31 183 GLN A O 1
ATOM 1390 N N . GLN A 1 184 ? -40.634 -0.428 57.427 1.00 96.25 184 GLN A N 1
ATOM 1391 C CA . GLN A 1 184 ? -41.952 0.106 57.786 1.00 96.25 184 GLN A CA 1
ATOM 1392 C C . GLN A 1 184 ? -42.928 -1.021 58.140 1.00 96.25 184 GLN A C 1
ATOM 1394 O O . GLN A 1 184 ? -43.461 -1.033 59.245 1.00 96.25 184 GLN A O 1
ATOM 1399 N N . GLU A 1 185 ? -43.057 -2.029 57.276 1.00 95.50 185 GLU A N 1
ATOM 1400 C CA . GLU A 1 185 ? -43.899 -3.208 57.514 1.00 95.50 185 GLU A CA 1
ATOM 1401 C C . GLU A 1 185 ? -43.504 -3.948 58.793 1.00 95.50 185 GLU A C 1
ATOM 1403 O O . GLU A 1 185 ? -44.366 -4.361 59.567 1.00 95.50 185 GLU A O 1
ATOM 1408 N N . LYS A 1 186 ? -42.199 -4.088 59.065 1.00 96.38 186 LYS A N 1
ATOM 1409 C CA . LYS A 1 186 ? -41.721 -4.686 60.316 1.00 96.38 186 LYS A CA 1
ATOM 1410 C C . LYS A 1 186 ? -42.163 -3.869 61.530 1.00 96.38 186 LYS A C 1
ATOM 1412 O O . LYS A 1 186 ? -42.601 -4.458 62.516 1.00 96.38 186 LYS A O 1
ATOM 1417 N N . ALA A 1 187 ? -42.031 -2.543 61.479 1.00 95.75 187 ALA A N 1
ATOM 1418 C CA . ALA A 1 187 ? -42.443 -1.666 62.572 1.00 95.75 187 ALA A CA 1
ATOM 1419 C C . ALA A 1 187 ? -43.958 -1.749 62.815 1.00 95.75 187 ALA A C 1
ATOM 1421 O O . ALA A 1 187 ? -44.387 -1.933 63.957 1.00 95.75 187 ALA A O 1
ATOM 1422 N N . ASP A 1 188 ? -44.760 -1.696 61.754 1.00 95.50 188 ASP A N 1
ATOM 1423 C CA . ASP A 1 188 ? -46.217 -1.797 61.843 1.00 95.50 188 ASP A CA 1
ATOM 1424 C C . ASP A 1 188 ? -46.655 -3.175 62.350 1.00 95.50 188 ASP A C 1
ATOM 1426 O O . ASP A 1 188 ? -47.485 -3.260 63.253 1.00 95.50 188 ASP A O 1
ATOM 1430 N N . PHE A 1 189 ? -46.019 -4.252 61.879 1.00 95.06 189 PHE A N 1
ATOM 1431 C CA . PHE A 1 189 ? -46.247 -5.601 62.393 1.00 95.06 189 PHE A CA 1
ATOM 1432 C C . PHE A 1 189 ? -45.907 -5.716 63.882 1.00 95.06 189 PHE A C 1
ATOM 1434 O O . PHE A 1 189 ? -46.661 -6.332 64.627 1.00 95.06 189 PHE A O 1
ATOM 1441 N N . THR A 1 190 ? -44.801 -5.122 64.349 1.00 95.56 190 THR A N 1
ATOM 1442 C CA . THR A 1 190 ? -44.455 -5.172 65.782 1.00 95.56 190 THR A CA 1
ATOM 1443 C C . THR A 1 190 ? -45.475 -4.459 66.667 1.00 95.56 190 THR A C 1
ATOM 1445 O O . THR A 1 190 ? -45.785 -4.970 67.740 1.00 95.56 190 THR A O 1
ATOM 1448 N N . LYS A 1 191 ? -46.034 -3.330 66.207 1.00 94.56 191 LYS A N 1
ATOM 1449 C CA . LYS A 1 191 ? -47.117 -2.623 66.907 1.00 94.56 191 LYS A CA 1
ATOM 1450 C C . LYS A 1 191 ? -48.399 -3.447 66.907 1.00 94.56 191 LYS A C 1
ATOM 1452 O O . LYS A 1 191 ? -48.913 -3.765 67.970 1.00 94.56 191 LYS A O 1
ATOM 1457 N N . ALA A 1 192 ? -48.842 -3.875 65.725 1.00 93.50 192 ALA A N 1
ATOM 1458 C CA . ALA A 1 192 ? -50.052 -4.674 65.571 1.00 93.50 192 ALA A CA 1
ATOM 1459 C C . ALA A 1 192 ? -49.982 -5.969 66.388 1.00 93.50 192 ALA A C 1
ATOM 1461 O O . ALA A 1 192 ? -50.954 -6.338 67.036 1.00 93.50 192 ALA A O 1
ATOM 1462 N N . LYS A 1 193 ? -48.821 -6.635 66.418 1.00 94.75 193 LYS A N 1
ATOM 1463 C CA . LYS A 1 193 ? -48.601 -7.820 67.248 1.00 94.75 193 LYS A CA 1
ATOM 1464 C C . LYS A 1 193 ? -48.827 -7.512 68.731 1.00 94.75 193 LYS A C 1
ATOM 1466 O O . LYS A 1 193 ? -49.598 -8.227 69.363 1.00 94.75 193 LYS A O 1
ATOM 1471 N N . ALA A 1 194 ? -48.210 -6.456 69.262 1.00 92.81 194 ALA A N 1
ATOM 1472 C CA . ALA A 1 194 ? -48.390 -6.063 70.660 1.00 92.81 194 ALA A CA 1
ATOM 1473 C C . ALA A 1 194 ? -49.861 -5.740 70.979 1.00 92.81 194 ALA A C 1
ATOM 1475 O O . ALA A 1 194 ? -50.396 -6.250 71.962 1.00 92.81 194 ALA A O 1
ATOM 1476 N N . ASP A 1 195 ? -50.533 -4.980 70.110 1.00 90.44 195 ASP A N 1
ATOM 1477 C CA . ASP A 1 195 ? -51.951 -4.638 70.266 1.00 90.44 195 ASP A CA 1
ATOM 1478 C C . ASP A 1 195 ? -52.838 -5.897 70.249 1.00 90.44 195 ASP A C 1
ATOM 1480 O O . ASP A 1 195 ? -53.749 -6.043 71.066 1.00 90.44 195 ASP A O 1
ATOM 1484 N N . THR A 1 196 ? -52.555 -6.852 69.354 1.00 90.19 196 THR A N 1
ATOM 1485 C CA . THR A 1 196 ? -53.295 -8.123 69.290 1.00 90.19 196 THR A CA 1
ATOM 1486 C C . THR A 1 196 ? -53.039 -9.027 70.493 1.00 90.19 196 THR A C 1
ATOM 1488 O O . THR A 1 196 ? -53.974 -9.678 70.955 1.00 90.19 196 THR A O 1
ATOM 1491 N N . GLU A 1 197 ? -51.814 -9.069 71.025 1.00 91.25 197 GLU A N 1
ATOM 1492 C CA . GLU A 1 197 ? -51.479 -9.829 72.235 1.00 91.25 197 GLU A CA 1
ATOM 1493 C C . GLU A 1 197 ? -52.192 -9.241 73.461 1.00 91.25 197 GLU A C 1
ATOM 1495 O O . GLU A 1 197 ? -52.831 -9.989 74.203 1.00 91.25 197 GLU A O 1
ATOM 1500 N N . GLN A 1 198 ? -52.189 -7.912 73.616 1.00 87.25 198 GLN A N 1
ATOM 1501 C CA . GLN A 1 198 ? -52.946 -7.221 74.668 1.00 87.25 198 GLN A CA 1
ATOM 1502 C C . GLN A 1 198 ? -54.456 -7.459 74.544 1.00 87.25 198 GLN A C 1
ATOM 1504 O O . GLN A 1 198 ? -55.127 -7.739 75.538 1.00 87.25 198 GLN A O 1
ATOM 1509 N N . GLY A 1 199 ? -55.003 -7.397 73.326 1.00 87.19 199 GLY A N 1
ATOM 1510 C CA . GLY A 1 199 ? -56.411 -7.709 73.076 1.00 87.19 199 GLY A CA 1
ATOM 1511 C C . GLY A 1 199 ? -56.766 -9.153 73.445 1.00 87.19 199 GLY A C 1
ATOM 1512 O O . GLY A 1 199 ? -57.794 -9.397 74.075 1.00 87.19 199 GLY A O 1
ATOM 1513 N N . LEU A 1 200 ? -55.897 -10.111 73.111 1.00 83.88 200 LEU A N 1
ATOM 1514 C CA . LEU A 1 200 ? -56.052 -11.521 73.478 1.00 83.88 200 LEU A CA 1
ATOM 1515 C C . LEU A 1 200 ? -56.033 -11.741 74.995 1.00 83.88 200 LEU A C 1
ATOM 1517 O O . LEU A 1 200 ? -56.824 -12.541 75.495 1.00 83.88 200 LEU A O 1
ATOM 1521 N N . GLU A 1 201 ? -55.155 -11.061 75.732 1.00 81.94 201 GLU A N 1
ATOM 1522 C CA . GLU A 1 201 ? -55.150 -11.108 77.200 1.00 81.94 201 GLU A CA 1
ATOM 1523 C C . GLU A 1 201 ? -56.425 -10.509 77.796 1.00 81.94 201 GLU A C 1
ATOM 1525 O O . GLU A 1 201 ? -57.022 -11.117 78.684 1.00 81.94 201 GLU A O 1
ATOM 1530 N N . GLY A 1 202 ? -56.891 -9.374 77.270 1.00 82.75 202 GLY A N 1
ATOM 1531 C CA . GLY A 1 202 ? -58.144 -8.754 77.701 1.00 82.75 202 GLY A CA 1
ATOM 1532 C C . GLY A 1 202 ? -59.351 -9.679 77.530 1.00 82.75 202 GLY A C 1
ATOM 1533 O O . GLY A 1 202 ? -60.173 -9.783 78.435 1.00 82.75 202 GLY A O 1
ATOM 1534 N N . VAL A 1 203 ? -59.426 -10.409 76.411 1.00 80.81 203 VAL A N 1
ATOM 1535 C CA . VAL A 1 203 ? -60.489 -11.400 76.171 1.00 80.81 203 VAL A CA 1
ATOM 1536 C C . VAL A 1 203 ? -60.362 -12.616 77.092 1.00 80.81 203 VAL A C 1
ATOM 1538 O O . VAL A 1 203 ? -61.376 -13.145 77.519 1.00 80.81 203 VAL A O 1
ATOM 1541 N N . LYS A 1 204 ? -59.146 -13.070 77.422 1.00 77.25 204 LYS A N 1
ATOM 1542 C CA . LYS A 1 204 ? -58.940 -14.206 78.344 1.00 77.25 204 LYS A CA 1
ATOM 1543 C C . LYS A 1 204 ? -59.271 -13.889 79.804 1.00 77.25 204 LYS A C 1
ATOM 1545 O O . LYS A 1 204 ? -59.467 -14.820 80.579 1.00 77.25 204 LYS A O 1
ATOM 1550 N N . MET A 1 205 ? -59.252 -12.614 80.189 1.00 72.75 205 MET A N 1
ATOM 1551 C CA . MET A 1 205 ? -59.603 -12.163 81.540 1.00 72.75 205 MET A CA 1
ATOM 1552 C C . MET A 1 205 ? -61.103 -11.870 81.722 1.00 72.75 205 MET A C 1
ATOM 1554 O O . MET A 1 205 ? -61.520 -11.616 82.853 1.00 72.75 205 MET A O 1
ATOM 1558 N N . ALA A 1 206 ? -61.890 -11.904 80.643 1.00 52.88 206 ALA A N 1
ATOM 1559 C CA . ALA A 1 206 ? -63.352 -11.822 80.657 1.00 52.88 206 ALA A CA 1
ATOM 1560 C C . ALA A 1 206 ? -63.983 -13.223 80.679 1.00 52.88 206 ALA A C 1
ATOM 1562 O O . ALA A 1 206 ? -65.039 -13.367 81.335 1.00 52.88 206 ALA A O 1
#

pLDDT: mean 83.15, std 15.01, range [42.09, 98.12]

Secondary structure (DSSP, 8-state):
-HHHHHHHHHHHHHHHHHHHHHHHHHHTTHHHHHS-TT--------SHHHHHHHHHHHHHHHHHHHTT-HHHHHHHHHHHHHHHHHTTT---HHHHHHHHHHHHHHHHHHHHHHHHHHHHHHHHHHHHHHHHHHHHHHHHHHHHHHHHHHHHHHHHHHHHHHHHHHHHHHHHHHHHHHHHHHHHHHHHHHHHHHHHHHHHHHHHT-